Protein AF-A0A0W0WW60-F1 (afdb_monomer)

Mean predicted aligned error: 10.1 Å

Nearest PDB structures (foldseek):
  5sxj-assembly1_B  TM=4.983E-01  e=5.374E+00  Homo sapiens
  8xih-assembly1_A  TM=3.282E-01  e=9.548E-01  Mucilaginibacter paludis DSM 18603
  3eo3-assembly3_B  TM=3.203E-01  e=2.138E+00  Homo sapiens
  3na7-assembly1_A  TM=2.959E-01  e=4.789E+00  Helicobacter pylori NCTC 11638

Organism: NCBI:txid45070

Solvent-accessible surface area (backbone atoms only — not comparable to full-atom values): 18854 Å² total; per-residue (Å²): 133,98,67,61,62,32,37,35,40,34,30,28,42,62,23,40,44,24,43,51,79,35,80,91,49,52,92,79,58,50,52,92,83,32,50,29,42,80,42,71,82,68,51,45,72,53,98,51,35,36,41,35,36,53,35,88,44,87,51,62,68,66,57,46,57,51,45,28,65,44,62,74,46,53,82,85,43,40,69,56,96,67,66,52,76,48,82,59,97,45,32,28,39,42,33,41,45,40,68,96,41,92,66,58,41,36,37,30,21,41,24,77,76,64,32,70,64,23,40,54,57,38,57,76,49,23,43,43,70,56,56,53,54,48,49,70,75,53,80,43,36,40,35,38,38,37,24,37,49,66,62,32,41,60,43,37,62,76,45,80,68,44,32,35,30,32,27,42,34,88,45,61,43,60,42,73,77,46,75,46,77,62,55,62,62,50,48,50,41,31,40,49,54,36,34,47,56,44,48,54,53,49,46,54,49,55,54,52,51,55,56,51,49,52,49,51,51,51,52,51,58,55,54,65,75,70,69,83,88,78,94,73,82,86,71,82,74,69,76,59,67,64,63,62,48,54,56,49,52,54,51,50,50,48,53,49,48,68,58,34,51,63,38,50,51,53,50,41,51,42,65,76,48,86,61,68,74,84,76,75,62,63,73,54,50,66,43,78,86,45,22,66,56,50,52,53,46,24,66,75,58,74,41,53,67,70,57,50,52,53,50,50,30,53,54,47,54,54,53,53,56,58,62,64,60,64,78,71,75,84,82,82,85,91,86,134

pLDDT: mean 85.34, std 17.33, range [36.72, 98.75]

Radius of gyration: 27.09 Å; Cα contacts (8 Å, |Δi|>4): 455; chains: 1; bounding box: 91×52×81 Å

Structure (mmCIF, N/CA/C/O backbone):
data_AF-A0A0W0WW60-F1
#
_entry.id   AF-A0A0W0WW60-F1
#
loop_
_atom_site.group_PDB
_atom_site.id
_atom_site.type_symbol
_atom_site.label_atom_id
_atom_site.label_alt_id
_atom_site.label_comp_id
_atom_site.label_asym_id
_atom_site.label_entity_id
_atom_site.label_seq_id
_atom_site.pdbx_PDB_ins_code
_atom_site.Cartn_x
_atom_site.Cartn_y
_atom_site.Cartn_z
_atom_site.occupancy
_atom_site.B_iso_or_equiv
_atom_site.auth_seq_id
_atom_site.auth_comp_id
_atom_site.auth_asym_id
_atom_site.auth_atom_id
_atom_site.pdbx_PDB_model_num
ATOM 1 N N . MET A 1 1 ? -19.024 6.216 -4.646 1.00 37.47 1 MET A N 1
ATOM 2 C CA . MET A 1 1 ? -18.038 5.108 -4.663 1.00 37.47 1 MET A CA 1
ATOM 3 C C . MET A 1 1 ? -18.134 4.368 -3.335 1.00 37.47 1 MET A C 1
ATOM 5 O O . MET A 1 1 ? -18.123 5.032 -2.310 1.00 37.47 1 MET A O 1
ATOM 9 N N . ARG A 1 2 ? -18.276 3.035 -3.349 1.00 44.81 2 ARG A N 1
ATOM 10 C CA . ARG A 1 2 ? -18.393 2.164 -2.157 1.00 44.81 2 ARG A CA 1
ATOM 11 C C . ARG A 1 2 ? -17.018 1.697 -1.642 1.00 44.81 2 ARG A C 1
ATOM 13 O O . ARG A 1 2 ? -16.751 0.500 -1.652 1.00 44.81 2 ARG A O 1
ATOM 20 N N . GLN A 1 3 ? -16.095 2.591 -1.301 1.00 53.34 3 GLN A N 1
ATOM 21 C CA . GLN A 1 3 ? -14.717 2.168 -0.993 1.00 53.34 3 GLN A CA 1
ATOM 22 C C . GLN A 1 3 ? -14.276 2.603 0.398 1.00 53.34 3 GLN A C 1
ATOM 24 O O . GLN A 1 3 ? -13.455 3.494 0.557 1.00 53.34 3 GLN A O 1
ATOM 29 N N . SER A 1 4 ? -14.828 1.936 1.408 1.00 59.06 4 SER A N 1
ATOM 30 C CA . SER A 1 4 ? -14.296 1.944 2.772 1.00 59.06 4 SER A CA 1
ATOM 31 C C . SER A 1 4 ? -13.125 0.967 2.961 1.00 59.06 4 SER A C 1
ATOM 33 O O . SER A 1 4 ? -12.482 0.980 4.005 1.00 59.06 4 SER A O 1
ATOM 35 N N . TYR A 1 5 ? -12.843 0.120 1.963 1.00 75.75 5 TYR A N 1
ATOM 36 C CA . TYR A 1 5 ? -11.789 -0.888 2.021 1.00 75.75 5 TYR A CA 1
ATOM 37 C C . TYR A 1 5 ? -11.026 -0.963 0.695 1.00 75.75 5 TYR A C 1
ATOM 39 O O . TYR A 1 5 ? -11.559 -1.445 -0.311 1.00 75.75 5 TYR A O 1
ATOM 47 N N . THR A 1 6 ? -9.774 -0.512 0.733 1.00 86.88 6 THR A N 1
ATOM 48 C CA . THR A 1 6 ? -8.819 -0.506 -0.381 1.00 86.88 6 THR A CA 1
ATOM 49 C C . THR A 1 6 ? -7.559 -1.279 0.019 1.00 86.88 6 THR A C 1
ATOM 51 O O . THR A 1 6 ? -7.172 -1.289 1.190 1.00 86.88 6 THR A O 1
ATOM 54 N N . ILE A 1 7 ? -6.932 -1.951 -0.942 1.00 92.94 7 ILE A N 1
ATOM 55 C CA . ILE A 1 7 ? -5.661 -2.663 -0.781 1.00 92.94 7 ILE A CA 1
ATOM 56 C C . ILE A 1 7 ? -4.661 -2.069 -1.773 1.00 92.94 7 ILE A C 1
ATOM 58 O O . ILE A 1 7 ? -4.991 -1.883 -2.945 1.00 92.94 7 ILE A O 1
ATOM 62 N N . VAL A 1 8 ? -3.435 -1.813 -1.325 1.00 95.81 8 VAL A N 1
ATOM 63 C CA . VAL A 1 8 ? -2.329 -1.408 -2.197 1.00 95.81 8 VAL A CA 1
ATOM 64 C C . VAL A 1 8 ? -1.221 -2.448 -2.124 1.00 95.81 8 VAL A C 1
ATOM 66 O O . VAL A 1 8 ? -0.671 -2.690 -1.052 1.00 95.81 8 VAL A O 1
ATOM 69 N N . ASP A 1 9 ? -0.876 -3.046 -3.259 1.00 98.12 9 ASP A N 1
ATOM 70 C CA . ASP A 1 9 ? 0.298 -3.904 -3.394 1.00 98.12 9 ASP A CA 1
ATOM 71 C C . ASP A 1 9 ? 1.454 -3.081 -3.978 1.00 98.12 9 ASP A C 1
ATOM 73 O O . ASP A 1 9 ? 1.360 -2.537 -5.076 1.00 98.12 9 ASP A O 1
ATOM 77 N N . ILE A 1 10 ? 2.550 -2.975 -3.238 1.00 98.62 10 ILE A N 1
ATOM 78 C CA . ILE A 1 10 ? 3.766 -2.265 -3.616 1.00 98.62 10 ILE A CA 1
ATOM 79 C C . ILE A 1 10 ? 4.835 -3.306 -3.922 1.00 98.62 10 ILE A C 1
ATOM 81 O O . ILE A 1 10 ? 5.248 -4.060 -3.042 1.00 98.62 10 ILE A O 1
ATOM 85 N N . TYR A 1 11 ? 5.313 -3.325 -5.156 1.00 98.62 11 TYR A N 1
ATOM 86 C CA . TYR A 1 11 ? 6.338 -4.265 -5.591 1.00 98.62 11 TYR A CA 1
ATOM 87 C C . TYR A 1 11 ? 7.683 -3.555 -5.752 1.00 98.62 11 TYR A C 1
ATOM 89 O O . TYR A 1 11 ? 7.747 -2.453 -6.300 1.00 98.62 11 TYR A O 1
ATOM 97 N N . ASP A 1 12 ? 8.777 -4.184 -5.333 1.00 98.31 12 ASP A N 1
ATOM 98 C CA . ASP A 1 12 ? 10.043 -3.959 -6.023 1.00 98.31 12 ASP A CA 1
ATOM 99 C C . ASP A 1 12 ? 9.979 -4.536 -7.440 1.00 98.31 12 ASP A C 1
ATOM 101 O O . ASP A 1 12 ? 9.097 -5.322 -7.783 1.00 98.31 12 ASP A O 1
ATOM 105 N N . PHE A 1 13 ? 10.914 -4.131 -8.285 1.00 98.06 13 PHE A N 1
ATOM 106 C CA . PHE A 1 13 ? 10.951 -4.518 -9.679 1.00 98.06 13 PHE A CA 1
ATOM 107 C C . PHE A 1 13 ? 11.997 -5.599 -9.966 1.00 98.06 13 PHE A C 1
ATOM 109 O O . PHE A 1 13 ? 11.631 -6.742 -10.246 1.00 98.06 13 PHE A O 1
ATOM 116 N N . ASP A 1 14 ? 13.284 -5.254 -9.897 1.00 96.19 14 ASP A N 1
ATOM 117 C CA . ASP A 1 14 ? 14.374 -6.186 -10.188 1.00 96.19 14 ASP A CA 1
ATOM 118 C C . ASP A 1 14 ? 14.327 -7.374 -9.221 1.00 96.19 14 ASP A C 1
ATOM 120 O O . ASP A 1 14 ? 14.135 -7.174 -8.030 1.00 96.19 14 ASP A O 1
ATOM 124 N N . LEU A 1 15 ? 14.476 -8.604 -9.727 1.00 97.19 15 LEU A N 1
ATOM 125 C CA . LEU A 1 15 ? 14.419 -9.861 -8.957 1.00 97.19 15 LEU A CA 1
ATOM 126 C C . LEU A 1 15 ? 13.118 -10.124 -8.169 1.00 97.19 15 LEU A C 1
ATOM 128 O O . LEU A 1 15 ? 12.929 -11.224 -7.649 1.00 97.19 15 LEU A O 1
ATOM 132 N N . THR A 1 16 ? 12.185 -9.179 -8.121 1.00 97.81 16 THR A N 1
ATOM 133 C CA . THR A 1 16 ? 10.858 -9.347 -7.520 1.00 97.81 16 THR A CA 1
ATOM 134 C C . THR A 1 16 ? 9.811 -9.623 -8.596 1.00 97.81 16 THR A C 1
ATOM 136 O 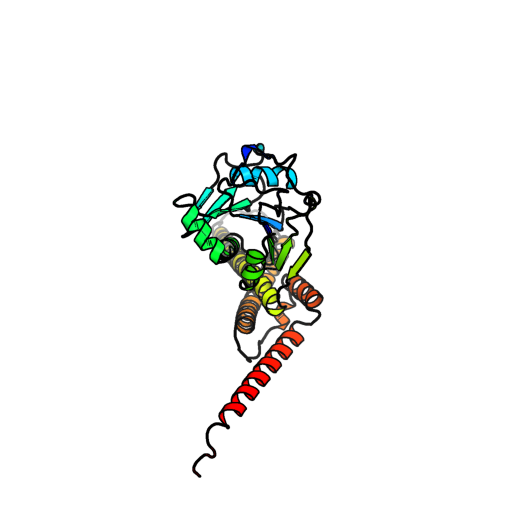O . THR A 1 16 ? 9.128 -10.641 -8.537 1.00 97.81 16 THR A O 1
ATOM 139 N N . ILE A 1 17 ? 9.728 -8.762 -9.612 1.00 98.31 17 ILE A N 1
ATOM 140 C CA . ILE A 1 17 ? 8.874 -8.932 -10.797 1.00 98.31 17 ILE A CA 1
ATOM 141 C C . ILE A 1 17 ? 9.687 -9.483 -11.963 1.00 98.31 17 ILE A C 1
ATOM 143 O O . ILE A 1 17 ? 9.263 -10.427 -12.632 1.00 98.31 17 ILE A O 1
ATOM 147 N N . ALA A 1 18 ? 10.865 -8.905 -12.191 1.00 97.50 18 ALA A N 1
ATOM 148 C CA . ALA A 1 18 ? 11.798 -9.380 -13.196 1.00 97.50 18 ALA A CA 1
ATOM 149 C C . ALA A 1 18 ? 12.588 -10.598 -12.684 1.00 97.50 18 ALA A C 1
ATOM 151 O O . ALA A 1 18 ? 12.880 -10.709 -11.494 1.00 97.50 18 ALA A O 1
ATOM 152 N N . GLU A 1 19 ? 12.981 -11.509 -13.573 1.00 96.38 19 GLU A N 1
ATOM 153 C CA . GLU A 1 19 ? 13.842 -12.652 -13.233 1.00 96.38 19 GLU A CA 1
ATOM 154 C C . GLU A 1 19 ? 15.303 -12.237 -13.010 1.00 96.38 19 GLU A C 1
ATOM 156 O O . GLU A 1 19 ? 16.031 -12.885 -12.259 1.00 96.38 19 GLU A O 1
ATOM 161 N N . LYS A 1 20 ? 15.748 -11.163 -13.670 1.00 94.25 20 LYS A N 1
ATOM 162 C CA . LYS A 1 20 ? 17.128 -10.660 -13.634 1.00 94.25 20 LYS A CA 1
ATOM 163 C C . LYS A 1 20 ? 17.152 -9.159 -13.385 1.00 94.25 20 LYS A C 1
ATOM 165 O O . LYS A 1 20 ? 16.212 -8.458 -13.738 1.00 94.25 20 LYS A O 1
ATOM 170 N N . HIS A 1 21 ? 18.275 -8.672 -12.855 1.00 90.75 21 HIS A N 1
ATOM 171 C CA . HIS A 1 21 ? 18.545 -7.239 -12.743 1.00 90.75 21 HIS A CA 1
ATOM 172 C C . HIS A 1 21 ? 18.649 -6.574 -14.120 1.00 90.75 21 HIS A C 1
ATOM 174 O O . HIS A 1 21 ? 19.553 -6.893 -14.901 1.00 90.75 21 HIS A O 1
ATOM 180 N N . THR A 1 22 ? 17.793 -5.592 -14.381 1.00 89.62 22 THR A N 1
ATOM 181 C CA . THR A 1 22 ? 17.738 -4.868 -15.655 1.00 89.62 22 THR A CA 1
ATOM 182 C C . THR A 1 22 ? 18.366 -3.481 -15.575 1.00 89.62 22 THR A C 1
ATOM 184 O O . THR A 1 22 ? 18.785 -2.959 -16.605 1.00 89.62 22 THR A O 1
ATOM 187 N N . ALA A 1 23 ? 18.528 -2.898 -14.380 1.00 83.31 23 ALA A N 1
ATOM 188 C CA . ALA A 1 23 ? 18.918 -1.491 -14.207 1.00 83.31 23 ALA A CA 1
ATOM 189 C C . ALA A 1 23 ? 20.199 -1.054 -14.951 1.00 83.31 23 ALA A C 1
ATOM 191 O O . ALA A 1 23 ? 20.329 0.107 -15.330 1.00 83.31 23 ALA A O 1
ATOM 192 N N . LYS A 1 24 ? 21.159 -1.964 -15.173 1.00 82.62 24 LYS A N 1
ATOM 193 C CA . LYS A 1 24 ? 22.412 -1.672 -15.900 1.00 82.62 24 LYS A CA 1
ATOM 194 C C . LYS A 1 24 ? 22.357 -1.991 -17.394 1.00 82.62 24 LYS A C 1
ATOM 196 O O . LYS A 1 24 ? 23.247 -1.579 -18.137 1.00 82.62 24 LYS A O 1
ATOM 201 N N . SER A 1 25 ? 21.394 -2.789 -17.839 1.00 86.75 25 SER A N 1
ATOM 202 C CA . SER A 1 25 ? 21.314 -3.281 -19.220 1.00 86.75 25 SER A CA 1
ATOM 203 C C . SER A 1 25 ? 19.857 -3.534 -19.625 1.00 86.75 25 SER A C 1
ATOM 205 O O . SER A 1 25 ? 19.513 -4.663 -19.972 1.00 86.75 25 SER A O 1
ATOM 207 N N . PRO A 1 26 ? 18.990 -2.505 -19.591 1.00 86.19 26 PRO A N 1
ATOM 208 C CA . PRO A 1 26 ? 17.559 -2.682 -19.838 1.00 86.19 26 PRO A CA 1
ATOM 209 C C . PRO A 1 26 ? 17.270 -3.181 -21.259 1.00 86.19 26 PRO A C 1
ATOM 211 O O . PRO A 1 26 ? 16.345 -3.951 -21.464 1.00 86.19 26 PRO A O 1
ATOM 214 N N . SER A 1 27 ? 18.105 -2.836 -22.244 1.00 89.62 27 SER A N 1
ATOM 215 C CA . SER A 1 27 ? 17.957 -3.307 -23.629 1.00 89.62 27 SER A CA 1
ATOM 216 C C . SER A 1 27 ? 18.215 -4.805 -23.829 1.00 89.62 27 SER A C 1
ATOM 218 O O . SER A 1 27 ? 17.943 -5.319 -24.912 1.00 89.62 27 SER A O 1
ATOM 220 N N . ALA A 1 28 ? 18.770 -5.500 -22.831 1.00 90.62 28 ALA A N 1
ATOM 221 C CA . ALA A 1 28 ? 19.060 -6.930 -22.907 1.00 90.62 28 ALA A CA 1
ATOM 222 C C . ALA A 1 28 ? 17.881 -7.815 -22.474 1.00 90.62 28 ALA A C 1
ATOM 224 O O . ALA A 1 28 ? 17.968 -9.031 -22.632 1.00 90.62 28 ALA A O 1
ATOM 225 N N . TYR A 1 29 ? 16.824 -7.222 -21.913 1.00 93.00 29 TYR A N 1
ATOM 226 C CA . TYR A 1 29 ? 15.702 -7.946 -21.325 1.00 93.00 29 TYR A CA 1
ATOM 227 C C . TYR A 1 29 ? 14.381 -7.289 -21.703 1.00 93.00 29 TYR A C 1
ATOM 229 O O . TYR A 1 29 ? 14.282 -6.058 -21.721 1.00 93.00 29 TYR A O 1
ATOM 237 N N . ALA A 1 30 ? 13.368 -8.112 -21.951 1.00 94.00 30 ALA A N 1
ATOM 238 C CA . ALA A 1 30 ? 12.020 -7.663 -22.251 1.00 94.00 30 ALA A CA 1
ATOM 239 C C . ALA A 1 30 ? 11.004 -8.330 -21.301 1.00 94.00 30 ALA A C 1
ATOM 241 O O . ALA A 1 30 ? 11.330 -9.302 -20.608 1.00 94.00 30 ALA A O 1
ATOM 242 N N . PRO A 1 31 ? 9.770 -7.812 -21.202 1.00 94.75 31 PRO A N 1
ATOM 243 C CA . PRO A 1 31 ? 8.726 -8.438 -20.395 1.00 94.75 31 PRO A CA 1
ATOM 244 C C . PRO A 1 31 ? 8.466 -9.904 -20.763 1.00 94.75 31 PRO A C 1
ATOM 246 O O . PRO A 1 31 ? 8.187 -10.720 -19.885 1.00 94.75 31 PRO A O 1
ATOM 249 N N . GLU A 1 32 ? 8.576 -10.259 -22.042 1.00 93.88 32 GLU A N 1
ATOM 250 C CA . GLU A 1 32 ? 8.224 -11.583 -22.561 1.00 93.88 32 GLU A CA 1
ATOM 251 C C . GLU A 1 32 ? 9.186 -12.691 -22.115 1.00 93.88 32 GLU A C 1
ATOM 253 O O . GLU A 1 32 ? 8.785 -13.854 -22.073 1.00 93.88 32 GLU A O 1
ATOM 258 N N . ASP A 1 33 ? 10.439 -12.349 -21.799 1.00 93.25 33 ASP A N 1
ATOM 259 C CA . ASP A 1 33 ? 11.511 -13.313 -21.523 1.00 93.25 33 ASP A CA 1
ATOM 260 C C . ASP A 1 33 ? 12.175 -13.162 -20.146 1.00 93.25 33 ASP A C 1
ATOM 262 O O . ASP A 1 33 ? 13.033 -13.970 -19.788 1.00 93.25 33 ASP A O 1
ATOM 266 N N . ASN A 1 34 ? 11.785 -12.147 -19.372 1.00 96.62 34 ASN A N 1
ATOM 267 C CA . ASN A 1 34 ? 12.409 -11.826 -18.089 1.00 96.62 34 ASN A CA 1
ATOM 268 C C . ASN A 1 34 ? 11.387 -11.482 -16.991 1.00 96.62 34 ASN A C 1
ATOM 270 O O . ASN A 1 34 ? 11.758 -10.865 -15.998 1.00 96.62 34 ASN A O 1
ATOM 274 N N . THR A 1 35 ? 10.109 -11.838 -17.139 1.00 97.56 35 THR A N 1
ATOM 275 C CA . THR A 1 35 ? 9.094 -11.684 -16.077 1.00 97.56 35 THR A CA 1
ATOM 276 C C . THR A 1 35 ? 8.916 -12.992 -15.319 1.00 97.56 35 THR A C 1
ATOM 278 O O . THR A 1 35 ? 8.693 -14.029 -15.943 1.00 97.56 35 THR A O 1
ATOM 281 N N . LYS A 1 36 ? 8.925 -12.951 -13.980 1.00 97.94 36 LYS A N 1
ATOM 282 C CA . LYS A 1 36 ? 8.712 -14.152 -13.164 1.00 97.94 36 LYS A CA 1
ATOM 283 C C . LYS A 1 36 ? 7.359 -14.800 -13.443 1.00 97.94 36 LYS A C 1
ATOM 285 O O . LYS A 1 36 ? 6.317 -14.144 -13.534 1.00 97.94 36 LYS A O 1
ATOM 290 N N . SER A 1 37 ? 7.354 -16.126 -13.501 1.00 97.12 37 SER A N 1
ATOM 291 C CA . SER A 1 37 ? 6.110 -16.893 -13.611 1.00 97.12 37 SER A CA 1
ATOM 292 C C . SER A 1 37 ? 5.277 -16.820 -12.318 1.00 97.12 37 SER A C 1
ATOM 294 O O . SER A 1 37 ? 5.791 -16.531 -11.241 1.00 97.12 37 SER A O 1
ATOM 296 N N . GLY A 1 38 ? 3.963 -17.056 -12.406 1.00 94.06 38 GLY A N 1
ATOM 297 C CA . GLY A 1 38 ? 3.058 -17.039 -11.242 1.00 94.06 38 GLY A CA 1
ATOM 298 C C . GLY A 1 38 ? 2.520 -15.660 -10.829 1.00 94.06 38 GLY A C 1
ATOM 299 O O . GLY A 1 38 ? 1.628 -15.601 -9.987 1.00 94.06 38 GLY A O 1
ATOM 300 N N . LEU A 1 39 ? 2.979 -14.571 -11.459 1.00 95.50 39 LEU A N 1
ATOM 301 C CA . LEU A 1 39 ? 2.495 -13.201 -11.210 1.00 95.50 39 LEU A CA 1
ATOM 302 C C . LEU A 1 39 ? 1.115 -12.897 -11.811 1.00 95.50 39 LEU A C 1
ATOM 304 O O . LEU A 1 39 ? 0.421 -11.982 -11.362 1.00 95.50 39 LEU A O 1
ATOM 308 N N . LYS A 1 40 ? 0.700 -13.647 -12.839 1.00 90.50 40 LYS A N 1
ATOM 309 C CA . LYS A 1 40 ? -0.578 -13.422 -13.523 1.00 90.50 40 LYS A CA 1
ATOM 310 C C . LYS A 1 40 ? -1.745 -13.611 -12.550 1.00 90.50 40 LYS A C 1
ATOM 312 O O . LYS A 1 40 ? -1.895 -14.680 -11.964 1.00 90.50 40 LYS A O 1
ATOM 317 N N . GLY A 1 41 ? -2.577 -12.581 -12.411 1.00 87.44 41 GLY A N 1
ATOM 318 C CA . GLY A 1 41 ? -3.692 -12.552 -11.460 1.00 87.44 41 GLY A CA 1
ATOM 319 C C . GLY A 1 41 ? -3.304 -12.190 -10.021 1.00 87.44 41 GLY A C 1
ATOM 320 O O . GLY A 1 41 ? -4.199 -12.012 -9.202 1.00 87.44 41 GLY A O 1
ATOM 321 N N . GLN A 1 42 ? -2.009 -12.056 -9.705 1.00 91.50 42 GLN A N 1
ATOM 322 C CA . GLN A 1 42 ? -1.551 -11.483 -8.430 1.00 91.50 42 GLN A CA 1
ATOM 323 C C . GLN A 1 42 ? -1.414 -9.962 -8.519 1.00 91.50 42 GLN A C 1
ATOM 325 O O . GLN A 1 42 ? -1.807 -9.246 -7.602 1.00 91.50 42 GLN A O 1
ATOM 330 N N . VAL A 1 43 ? -0.889 -9.475 -9.646 1.00 95.44 43 VAL A N 1
ATOM 331 C CA . VAL A 1 43 ? -0.803 -8.046 -9.947 1.00 95.44 43 VAL A CA 1
ATOM 332 C C . VAL A 1 43 ? -2.167 -7.564 -10.433 1.00 95.44 43 VAL A C 1
ATOM 334 O O . VAL A 1 43 ? -2.658 -8.011 -11.469 1.00 95.44 43 VAL A O 1
ATOM 337 N N . VAL A 1 44 ? -2.783 -6.663 -9.669 1.00 94.69 44 VAL A N 1
ATOM 338 C CA . VAL A 1 44 ? -4.126 -6.123 -9.925 1.00 94.69 44 VAL A CA 1
ATOM 339 C C . VAL A 1 44 ? -4.092 -4.606 -9.769 1.00 94.69 44 VAL A C 1
ATOM 341 O O . VAL A 1 44 ? -3.465 -4.082 -8.846 1.00 94.69 44 VAL A O 1
ATOM 344 N N . HIS A 1 45 ? -4.747 -3.887 -10.676 1.00 94.88 45 HIS A N 1
ATOM 345 C CA . HIS A 1 45 ? -4.875 -2.433 -10.609 1.00 94.88 45 HIS A CA 1
ATOM 346 C C . HIS A 1 45 ? -6.281 -2.009 -11.049 1.00 94.88 45 HIS A C 1
ATOM 348 O O . HIS A 1 45 ? -6.470 -1.357 -12.072 1.00 94.88 45 HIS A O 1
ATOM 354 N N . GLU A 1 46 ? -7.284 -2.450 -10.295 1.00 91.69 46 GLU A N 1
ATOM 355 C CA . GLU A 1 46 ? -8.693 -2.178 -10.575 1.00 91.69 46 GLU A CA 1
ATOM 356 C C . GLU A 1 46 ? -9.564 -2.340 -9.324 1.00 91.69 46 GLU A C 1
ATOM 358 O O . GLU A 1 46 ? -9.172 -2.940 -8.320 1.00 91.69 46 GLU A O 1
ATOM 363 N N . GLY A 1 47 ? -10.789 -1.811 -9.389 1.00 87.50 47 GLY A N 1
ATOM 364 C CA . GLY A 1 47 ? -11.749 -1.931 -8.299 1.00 87.50 47 GLY A CA 1
ATOM 365 C C . GLY A 1 47 ? -11.205 -1.300 -7.021 1.00 87.50 47 GLY A C 1
ATOM 366 O O . GLY A 1 47 ? -11.027 -0.087 -6.968 1.00 87.50 47 GLY A O 1
ATOM 367 N N . ASN A 1 48 ? -10.987 -2.115 -5.991 1.00 88.19 48 ASN A N 1
ATOM 368 C CA . ASN A 1 48 ? -10.474 -1.702 -4.685 1.00 88.19 48 ASN A CA 1
ATOM 369 C C . ASN A 1 48 ? -9.069 -2.250 -4.372 1.00 88.19 48 ASN A C 1
ATOM 371 O O . ASN A 1 48 ? -8.659 -2.237 -3.210 1.00 88.19 48 ASN A O 1
ATOM 375 N N . ARG A 1 49 ? -8.345 -2.755 -5.377 1.00 93.38 49 ARG A N 1
ATOM 376 C CA . ARG A 1 49 ? -6.987 -3.277 -5.218 1.00 93.38 49 ARG A CA 1
ATOM 377 C C . ARG A 1 49 ? -6.067 -2.679 -6.274 1.00 93.38 49 ARG A C 1
ATOM 379 O O . ARG A 1 49 ? -6.279 -2.864 -7.471 1.00 93.38 49 ARG A O 1
ATOM 386 N N . PHE A 1 50 ? -5.045 -1.965 -5.819 1.00 95.31 50 PHE A N 1
ATOM 387 C CA . PHE A 1 50 ? -4.167 -1.181 -6.678 1.00 95.31 50 PHE A CA 1
ATOM 388 C C . PHE A 1 50 ? -2.719 -1.627 -6.540 1.00 95.31 50 PHE A C 1
ATOM 390 O O . PHE A 1 50 ? -2.211 -1.788 -5.437 1.00 95.31 50 PHE A O 1
ATOM 397 N N . SER A 1 51 ? -2.037 -1.783 -7.670 1.00 97.44 51 SER A N 1
ATOM 398 C CA . SER A 1 51 ? -0.593 -2.016 -7.694 1.00 97.44 51 SER A CA 1
ATOM 399 C C . SER A 1 51 ? 0.181 -0.703 -7.822 1.00 97.44 51 SER A C 1
ATOM 401 O O . SER A 1 51 ? -0.227 0.186 -8.574 1.00 97.44 51 SER A O 1
ATOM 403 N N . ALA A 1 52 ? 1.313 -0.620 -7.131 1.00 98.50 52 ALA A N 1
ATOM 404 C CA . ALA A 1 52 ? 2.331 0.418 -7.243 1.00 98.50 52 ALA A CA 1
ATOM 405 C C . ALA A 1 52 ? 3.731 -0.221 -7.209 1.00 98.50 52 ALA A C 1
ATOM 407 O O . ALA A 1 52 ? 3.887 -1.393 -6.858 1.00 98.50 52 ALA A O 1
ATOM 408 N N . VAL A 1 53 ? 4.762 0.541 -7.572 1.00 98.75 53 VAL A N 1
ATOM 409 C CA . VAL A 1 53 ? 6.147 0.051 -7.637 1.00 98.75 53 VAL A CA 1
ATOM 410 C C . VAL A 1 53 ? 7.078 0.967 -6.854 1.00 98.75 53 VAL A C 1
ATOM 412 O O . VAL A 1 53 ? 6.996 2.184 -6.991 1.00 98.75 53 VAL A O 1
ATOM 415 N N . ALA A 1 54 ? 7.997 0.391 -6.080 1.00 98.50 54 ALA A N 1
ATOM 416 C CA . ALA A 1 54 ? 9.086 1.099 -5.410 1.00 98.50 54 ALA A CA 1
ATOM 417 C C . ALA A 1 54 ? 10.429 0.458 -5.783 1.00 98.50 54 ALA A C 1
ATOM 419 O O . ALA A 1 54 ? 10.810 -0.588 -5.255 1.00 98.50 54 ALA A O 1
ATOM 420 N N . THR A 1 55 ? 11.163 1.091 -6.699 1.00 97.88 55 THR A N 1
ATOM 421 C CA . THR A 1 55 ? 12.334 0.481 -7.342 1.00 97.88 55 THR A CA 1
ATOM 422 C C . THR A 1 55 ? 13.533 1.423 -7.422 1.00 97.88 55 THR A C 1
ATOM 424 O O . THR A 1 55 ? 13.388 2.640 -7.418 1.00 97.88 55 THR A O 1
ATOM 427 N N . PHE A 1 56 ? 14.734 0.850 -7.539 1.00 96.56 56 PHE A N 1
ATOM 428 C CA . PHE A 1 56 ? 15.965 1.547 -7.927 1.00 96.56 56 PHE A CA 1
ATOM 429 C C . PHE A 1 56 ? 16.215 1.502 -9.446 1.00 96.56 56 PHE A C 1
ATOM 431 O O . PHE A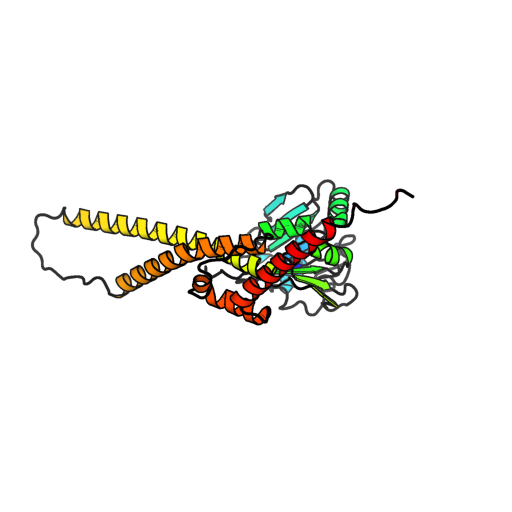 1 56 ? 17.359 1.566 -9.893 1.00 96.56 56 PHE A O 1
ATOM 438 N N . HIS A 1 57 ? 15.178 1.346 -10.264 1.00 95.69 57 HIS A N 1
ATOM 439 C CA . HIS A 1 57 ? 15.299 1.545 -11.704 1.00 95.69 57 HIS A CA 1
ATOM 440 C C . HIS A 1 57 ? 15.266 3.048 -12.041 1.00 95.69 57 HIS A C 1
ATOM 442 O O . HIS A 1 57 ? 14.607 3.829 -11.356 1.00 95.69 57 HIS A O 1
ATOM 448 N N . GLN A 1 58 ? 15.977 3.464 -13.093 1.00 94.94 58 GLN A N 1
ATOM 449 C CA . GLN A 1 58 ? 15.989 4.861 -13.569 1.00 94.94 58 GLN A CA 1
ATOM 450 C C . GLN A 1 58 ? 14.900 5.155 -14.605 1.00 94.94 58 GLN A C 1
ATOM 452 O O . GLN A 1 58 ? 14.543 6.309 -14.821 1.00 94.94 58 GLN A O 1
ATOM 457 N N . ASP A 1 59 ? 14.396 4.118 -15.269 1.00 95.81 59 ASP A N 1
ATOM 458 C CA . ASP A 1 59 ? 13.410 4.245 -16.338 1.00 95.81 59 ASP A CA 1
ATOM 459 C C . ASP A 1 59 ? 12.051 3.693 -15.877 1.00 95.81 59 ASP A C 1
ATOM 461 O O . ASP A 1 59 ? 11.874 2.471 -15.843 1.00 95.81 59 ASP A O 1
ATOM 465 N N . PRO A 1 60 ? 11.098 4.559 -15.489 1.00 96.19 60 PRO A N 1
ATOM 466 C CA . PRO A 1 60 ? 9.769 4.135 -15.061 1.00 96.19 60 PRO A CA 1
ATOM 467 C C . PRO A 1 60 ? 8.896 3.617 -16.214 1.00 96.19 60 PRO A C 1
ATOM 469 O O . PRO A 1 60 ? 8.007 2.806 -15.960 1.00 96.19 60 PRO A O 1
ATOM 472 N N . LYS A 1 61 ? 9.135 4.032 -17.471 1.00 95.88 61 LYS A N 1
ATOM 473 C CA . LYS A 1 61 ? 8.402 3.502 -18.638 1.00 95.88 61 LYS A CA 1
ATOM 474 C C . LYS A 1 61 ? 8.841 2.061 -18.921 1.00 95.88 61 LYS A C 1
ATOM 476 O O . LYS A 1 61 ? 7.997 1.202 -19.161 1.00 95.88 61 LYS A O 1
ATOM 481 N N . TYR A 1 62 ? 10.139 1.774 -18.789 1.00 96.94 62 TYR A N 1
ATOM 482 C CA . TYR A 1 62 ? 10.655 0.404 -18.851 1.00 96.94 62 TYR A CA 1
ATOM 483 C C . TYR A 1 62 ? 10.022 -0.490 -17.780 1.00 96.94 62 TYR A C 1
ATOM 485 O O . TYR A 1 62 ? 9.527 -1.568 -18.095 1.00 96.94 62 TYR A O 1
ATOM 493 N N . VAL A 1 63 ? 9.959 -0.021 -16.531 1.00 98.00 63 VAL A N 1
ATOM 494 C CA . VAL A 1 63 ? 9.296 -0.753 -15.438 1.00 98.00 63 VAL A CA 1
ATOM 495 C C . VAL A 1 63 ? 7.825 -1.011 -15.771 1.00 98.00 63 VAL A C 1
ATOM 497 O O . VAL A 1 63 ? 7.373 -2.149 -15.680 1.00 98.00 63 VAL A O 1
ATOM 500 N N . LEU A 1 64 ? 7.086 0.012 -16.217 1.00 97.88 64 LEU A N 1
ATOM 501 C CA . LEU A 1 64 ? 5.680 -0.124 -16.604 1.00 97.88 64 LEU A CA 1
ATOM 502 C C . LEU A 1 64 ? 5.467 -1.206 -17.675 1.00 97.88 64 LEU A C 1
ATOM 504 O O . LEU A 1 64 ? 4.480 -1.939 -17.598 1.00 97.88 64 LEU A O 1
ATOM 508 N N . SER A 1 65 ? 6.390 -1.351 -18.632 1.00 97.31 65 SER A N 1
ATOM 509 C CA . SER A 1 65 ? 6.273 -2.346 -19.709 1.00 97.31 65 SER A CA 1
ATOM 510 C C . SER A 1 65 ? 6.147 -3.789 -19.202 1.00 97.31 65 SER A C 1
ATOM 512 O O . SER A 1 65 ? 5.470 -4.592 -19.838 1.00 97.31 65 SER A O 1
ATOM 514 N N . TYR A 1 66 ? 6.706 -4.106 -18.027 1.00 98.19 66 TYR A N 1
ATOM 515 C CA . TYR A 1 66 ? 6.558 -5.416 -17.380 1.00 98.19 66 TYR A CA 1
ATOM 516 C C . TYR A 1 66 ? 5.185 -5.605 -16.725 1.00 98.19 66 TYR A C 1
ATOM 518 O O . TYR A 1 66 ? 4.674 -6.720 -16.657 1.00 98.19 66 TYR A O 1
ATOM 526 N N . PHE A 1 67 ? 4.565 -4.524 -16.251 1.00 98.19 67 PHE A N 1
ATOM 527 C CA . PHE A 1 67 ? 3.278 -4.576 -15.559 1.00 98.19 67 PHE A CA 1
ATOM 528 C C . PHE A 1 67 ? 2.086 -4.567 -16.515 1.00 98.19 67 PHE A C 1
ATOM 530 O O . PHE A 1 67 ? 1.086 -5.213 -16.218 1.00 98.19 67 PHE A O 1
ATOM 537 N N . LEU A 1 68 ? 2.183 -3.899 -17.669 1.00 97.44 68 LEU A N 1
ATOM 538 C CA . LEU A 1 68 ? 1.116 -3.874 -18.679 1.00 97.44 68 LEU A CA 1
ATOM 539 C C . LEU A 1 68 ? 0.578 -5.279 -19.027 1.00 97.44 68 LEU A C 1
ATOM 541 O O . LEU A 1 68 ? -0.615 -5.512 -18.816 1.00 97.44 68 LEU A O 1
ATOM 545 N N . PRO A 1 69 ? 1.404 -6.258 -19.455 1.00 96.81 69 PRO A N 1
ATOM 546 C CA . PRO A 1 69 ? 0.905 -7.596 -19.769 1.00 96.81 69 PRO A CA 1
ATOM 547 C C . PRO A 1 69 ? 0.375 -8.347 -18.538 1.00 96.81 69 PRO A C 1
ATOM 549 O O . PRO A 1 69 ? -0.560 -9.139 -18.670 1.00 96.81 69 PRO A O 1
ATOM 552 N N . LEU A 1 70 ? 0.918 -8.095 -17.338 1.00 97.19 70 LEU A N 1
ATOM 553 C CA . LEU A 1 70 ? 0.423 -8.689 -16.087 1.00 97.19 70 LEU A CA 1
ATOM 554 C C . LEU A 1 70 ? -0.977 -8.181 -15.721 1.00 97.19 70 LEU A C 1
ATOM 556 O O . LEU A 1 70 ? -1.793 -8.953 -15.220 1.00 97.19 70 LEU A O 1
ATOM 560 N N . LEU A 1 71 ? -1.253 -6.914 -16.030 1.00 96.31 71 LEU A N 1
ATOM 561 C CA . LEU A 1 71 ? -2.549 -6.258 -15.868 1.00 96.31 71 LEU A CA 1
ATOM 562 C C . LEU A 1 71 ? -3.521 -6.554 -17.024 1.00 96.31 71 LEU A C 1
ATOM 564 O O . LEU A 1 71 ? -4.677 -6.148 -16.965 1.00 96.31 71 LEU A O 1
ATOM 568 N N . GLY A 1 72 ? -3.075 -7.245 -18.080 1.00 95.31 72 GLY A N 1
ATOM 569 C CA . GLY A 1 72 ? -3.874 -7.459 -19.290 1.00 95.31 72 GLY A CA 1
ATOM 570 C C . GLY A 1 72 ? -4.116 -6.178 -20.098 1.00 95.31 72 GLY A C 1
ATOM 571 O O . GLY A 1 72 ? -5.107 -6.097 -20.820 1.00 95.31 72 GLY A O 1
ATOM 572 N N . LEU A 1 73 ? -3.226 -5.193 -19.964 1.00 95.75 73 LEU A N 1
ATOM 573 C CA . LEU A 1 73 ? -3.290 -3.881 -20.603 1.00 95.75 73 LEU A CA 1
ATOM 574 C C . LEU A 1 73 ? -2.158 -3.698 -21.620 1.00 95.75 73 LEU A C 1
ATOM 576 O O . LEU A 1 73 ? -1.189 -4.457 -21.674 1.00 95.75 73 LEU A O 1
ATOM 580 N N . THR A 1 74 ? -2.273 -2.641 -22.415 1.00 95.44 74 THR A N 1
ATOM 581 C CA . THR A 1 74 ? -1.275 -2.179 -23.383 1.00 95.44 74 THR A CA 1
ATOM 582 C C . THR A 1 74 ? -1.036 -0.676 -23.228 1.00 95.44 74 THR A C 1
ATOM 584 O O . THR A 1 74 ? -1.772 0.019 -22.529 1.00 95.44 74 THR A O 1
ATOM 587 N N . GLU A 1 75 ? -0.041 -0.123 -23.925 1.00 93.62 75 GLU A N 1
ATOM 588 C CA . GLU A 1 75 ? 0.186 1.333 -23.936 1.00 93.62 75 GLU A CA 1
ATOM 589 C C . GLU A 1 75 ? -1.026 2.128 -24.458 1.00 93.62 75 GLU A C 1
ATOM 591 O O . GLU A 1 75 ? -1.212 3.286 -24.091 1.00 93.62 75 GLU A O 1
ATOM 596 N N . GLN A 1 76 ? -1.891 1.514 -25.276 1.00 94.06 76 GLN A N 1
ATOM 597 C CA . GLN A 1 76 ? -3.108 2.160 -25.784 1.00 94.06 76 GLN A CA 1
ATOM 598 C C . GLN A 1 76 ? -4.150 2.410 -24.688 1.00 94.06 76 GLN A C 1
ATOM 600 O O . GLN A 1 76 ? -5.064 3.220 -24.883 1.00 94.06 76 GLN A O 1
ATOM 605 N N . ASP A 1 77 ? -4.024 1.734 -23.549 1.00 95.62 77 ASP A N 1
ATOM 606 C CA . ASP A 1 77 ? -4.919 1.870 -22.403 1.00 95.62 77 ASP A CA 1
ATOM 607 C C . ASP A 1 77 ? -4.525 3.034 -21.486 1.00 95.62 77 ASP A C 1
ATOM 609 O O . ASP A 1 77 ? -5.289 3.398 -20.589 1.00 95.62 77 ASP A O 1
ATOM 613 N N . LEU A 1 78 ? -3.382 3.682 -21.738 1.00 94.44 78 LEU A N 1
ATOM 614 C CA . LEU A 1 78 ? -2.993 4.918 -21.066 1.00 94.44 78 LEU A CA 1
ATOM 615 C C . LEU A 1 78 ? -3.903 6.084 -21.494 1.00 94.44 78 LEU A C 1
ATOM 617 O O . LEU A 1 78 ? -4.251 6.244 -22.668 1.00 94.44 78 LEU A O 1
ATOM 621 N N . GLN A 1 79 ? -4.306 6.912 -20.528 1.00 91.56 79 GLN A N 1
ATOM 622 C CA . GLN A 1 79 ? -5.105 8.118 -20.768 1.00 91.56 79 GLN A CA 1
ATOM 623 C C . GLN A 1 79 ? -4.279 9.224 -21.429 1.00 91.56 79 GLN A C 1
ATOM 625 O O . GLN A 1 79 ? -4.799 9.971 -22.258 1.00 91.56 79 GLN A O 1
ATOM 630 N N . THR A 1 80 ? -3.000 9.329 -21.068 1.00 84.19 80 THR A N 1
ATOM 631 C CA . THR A 1 80 ? -2.072 10.346 -21.568 1.00 84.19 80 THR A CA 1
ATOM 632 C C . THR A 1 80 ? -0.800 9.697 -22.100 1.00 84.19 80 THR A C 1
ATOM 634 O O . THR A 1 80 ? -0.353 8.670 -21.597 1.00 84.19 80 THR A O 1
ATOM 637 N N . ALA A 1 81 ? -0.206 10.310 -23.128 1.00 79.56 81 ALA A N 1
ATOM 638 C CA . ALA A 1 81 ? 1.063 9.851 -23.695 1.00 79.56 81 ALA A CA 1
ATOM 639 C C . ALA A 1 81 ? 2.257 10.139 -22.769 1.00 79.56 81 ALA A C 1
ATOM 641 O O . ALA A 1 81 ? 3.215 9.368 -22.730 1.00 79.56 81 ALA A O 1
ATOM 642 N N . GLU A 1 82 ? 2.190 11.240 -22.012 1.00 88.88 82 GLU A N 1
ATOM 643 C CA . GLU A 1 82 ? 3.190 11.574 -21.002 1.00 88.88 82 GLU A CA 1
ATOM 644 C C . GLU A 1 82 ? 2.631 11.374 -19.589 1.00 88.88 82 GLU A C 1
ATOM 646 O O . GLU A 1 82 ? 1.479 11.749 -19.329 1.00 88.88 82 GLU A O 1
ATOM 651 N N . PRO A 1 83 ? 3.424 10.777 -18.682 1.00 92.56 83 PRO A N 1
ATOM 652 C CA . PRO A 1 83 ? 3.037 10.604 -17.293 1.00 92.56 83 PRO A CA 1
ATOM 653 C C . PRO A 1 83 ? 3.142 11.917 -16.512 1.00 92.56 83 PRO A C 1
ATOM 655 O O . PRO A 1 83 ? 3.915 12.815 -16.852 1.00 92.56 83 PRO A O 1
ATOM 658 N N . GLU A 1 84 ? 2.399 12.001 -15.414 1.00 96.31 84 GLU A N 1
ATOM 659 C CA . GLU A 1 84 ? 2.576 13.062 -14.423 1.00 96.31 84 GLU A CA 1
ATOM 660 C C . GLU A 1 84 ? 3.780 12.728 -13.533 1.00 96.31 84 GLU A C 1
ATOM 662 O O . GLU A 1 84 ? 3.932 11.589 -13.084 1.00 96.31 84 GLU A O 1
ATOM 667 N N . ILE A 1 85 ? 4.637 13.720 -13.278 1.00 97.19 85 ILE A N 1
ATOM 668 C CA . ILE A 1 85 ? 5.818 13.573 -12.423 1.00 97.19 85 ILE A CA 1
ATOM 669 C C . ILE A 1 85 ? 5.632 14.410 -11.162 1.00 97.19 85 ILE A C 1
ATOM 671 O O . ILE A 1 85 ? 5.417 15.619 -11.237 1.00 97.19 85 ILE A O 1
ATOM 675 N N . GLU A 1 86 ? 5.791 13.771 -10.010 1.00 97.75 86 GLU A N 1
ATOM 676 C CA . GLU A 1 86 ? 5.797 14.418 -8.700 1.00 97.75 86 GLU A CA 1
ATOM 677 C C . GLU A 1 86 ? 7.164 14.218 -8.041 1.00 97.75 86 GLU A C 1
ATOM 679 O O . GLU A 1 86 ? 7.698 13.108 -8.013 1.00 97.75 86 GLU A O 1
ATOM 684 N N . LEU A 1 87 ? 7.765 15.305 -7.555 1.00 97.62 87 LEU A N 1
ATOM 685 C CA . LEU A 1 87 ? 9.129 15.313 -7.028 1.00 97.62 87 LEU A CA 1
ATOM 686 C C . LEU A 1 87 ? 9.126 15.450 -5.506 1.00 97.62 87 LEU A C 1
ATOM 688 O O . LEU A 1 87 ? 8.473 16.336 -4.963 1.00 97.62 87 LEU A O 1
ATOM 692 N N . PHE A 1 88 ? 9.949 14.638 -4.848 1.00 97.38 88 PHE A N 1
ATOM 693 C CA . PHE A 1 88 ? 10.237 14.717 -3.415 1.00 97.38 88 PHE A CA 1
ATOM 694 C C . PHE A 1 88 ? 11.707 15.104 -3.202 1.00 97.38 88 PHE A C 1
ATOM 696 O O . PHE A 1 88 ? 12.404 15.478 -4.145 1.00 97.38 88 PHE A O 1
ATOM 703 N N . ASP A 1 89 ? 12.226 15.018 -1.978 1.00 96.19 89 ASP A N 1
ATOM 704 C CA . ASP A 1 89 ? 13.627 15.381 -1.711 1.00 96.19 89 ASP A CA 1
ATOM 705 C C . ASP A 1 89 ? 14.626 14.414 -2.365 1.00 96.19 89 ASP A C 1
ATOM 707 O O . ASP A 1 89 ? 15.626 14.838 -2.944 1.00 96.19 89 ASP A O 1
ATOM 711 N N . HIS A 1 90 ? 14.341 13.109 -2.311 1.00 97.62 90 HIS A N 1
ATOM 712 C CA . HIS A 1 90 ? 15.261 12.053 -2.765 1.00 97.62 90 HIS A CA 1
ATOM 713 C C . HIS A 1 90 ? 14.669 11.094 -3.798 1.00 97.62 90 HIS A C 1
ATOM 715 O O . HIS A 1 90 ? 15.404 10.346 -4.440 1.00 97.62 90 HIS A O 1
ATOM 721 N N . HIS A 1 91 ? 13.355 11.100 -3.981 1.00 98.25 91 HIS A N 1
ATOM 722 C CA . HIS A 1 91 ? 12.664 10.220 -4.916 1.00 98.25 91 HIS A CA 1
ATOM 723 C C . HIS A 1 91 ? 11.653 11.011 -5.748 1.00 98.25 91 HIS A C 1
ATOM 725 O O . HIS A 1 91 ? 11.420 12.195 -5.503 1.00 98.25 91 HIS A O 1
ATOM 731 N N . GLN A 1 92 ? 11.097 10.368 -6.762 1.00 98.25 92 GLN A N 1
ATOM 732 C CA . GLN A 1 92 ? 10.034 10.915 -7.590 1.00 98.25 92 GLN A CA 1
ATOM 733 C C . GLN A 1 92 ? 8.986 9.843 -7.854 1.00 98.25 92 GLN A C 1
ATOM 735 O O . GLN A 1 92 ? 9.300 8.650 -7.890 1.00 98.25 92 GLN A O 1
ATOM 740 N N . PHE A 1 93 ? 7.757 10.281 -8.080 1.00 98.50 93 PHE A N 1
ATOM 741 C CA . PHE A 1 93 ? 6.697 9.454 -8.627 1.00 98.50 93 PHE A CA 1
ATOM 742 C C . PHE A 1 93 ? 6.523 9.756 -10.099 1.00 98.50 93 PHE A C 1
ATOM 744 O O . PHE A 1 93 ? 6.489 10.912 -10.512 1.00 98.50 93 PHE A O 1
ATOM 751 N N . THR A 1 94 ? 6.383 8.691 -10.875 1.00 98.38 94 THR A N 1
ATOM 752 C CA . THR A 1 94 ? 5.873 8.750 -12.239 1.00 98.38 94 THR A CA 1
ATOM 753 C C . THR A 1 94 ? 4.509 8.079 -12.230 1.00 98.38 94 THR A C 1
ATOM 755 O O . THR A 1 94 ? 4.413 6.882 -11.947 1.00 98.38 94 THR A O 1
ATOM 758 N N . LYS A 1 95 ? 3.455 8.859 -12.466 1.00 98.06 95 LYS A N 1
ATOM 759 C CA . LYS A 1 95 ? 2.065 8.406 -12.392 1.00 98.06 95 LYS A CA 1
ATOM 760 C C . LYS A 1 95 ? 1.535 8.130 -13.791 1.00 98.06 95 LYS A C 1
ATOM 762 O O . LYS A 1 95 ? 1.528 9.014 -14.652 1.00 98.06 95 LYS A O 1
ATOM 767 N N . PHE A 1 96 ? 1.062 6.909 -13.993 1.00 97.56 96 PHE A N 1
ATOM 768 C CA . PHE A 1 96 ? 0.423 6.466 -15.223 1.00 97.56 96 PHE A CA 1
ATOM 769 C C . PHE A 1 96 ? -1.071 6.278 -14.975 1.00 97.56 96 PHE A C 1
ATOM 771 O O . PHE A 1 96 ? -1.471 5.540 -14.077 1.00 97.56 96 PHE A O 1
ATOM 778 N N . TYR A 1 97 ? -1.901 6.944 -15.770 1.00 95.88 97 TYR A N 1
ATOM 779 C CA . TYR A 1 97 ? -3.354 6.862 -15.645 1.00 95.88 97 TYR A CA 1
ATOM 780 C C . TYR A 1 97 ? -3.907 5.931 -16.719 1.00 95.88 97 TYR A C 1
ATOM 782 O O . TYR A 1 97 ? -3.713 6.181 -17.908 1.00 95.88 97 TYR A O 1
ATOM 790 N N . PHE A 1 98 ? -4.614 4.877 -16.314 1.00 94.94 98 PHE A N 1
ATOM 791 C CA . PHE A 1 98 ? -5.292 3.963 -17.236 1.00 94.94 98 PHE A CA 1
ATOM 792 C C . PHE A 1 98 ? -6.741 4.388 -17.481 1.00 94.94 98 PHE A C 1
ATOM 794 O O . PHE A 1 98 ? -7.408 4.946 -16.606 1.00 94.94 98 PHE A O 1
ATOM 801 N N . LYS A 1 99 ? -7.262 4.142 -18.683 1.00 92.62 99 LYS A N 1
ATOM 802 C CA . LYS A 1 99 ? -8.664 4.422 -19.023 1.00 92.62 99 LYS A CA 1
ATOM 803 C C . LYS A 1 99 ? -9.597 3.646 -18.092 1.00 92.62 99 LYS A C 1
ATOM 805 O O . LYS A 1 99 ? -9.446 2.446 -17.911 1.00 92.62 99 LYS A O 1
ATOM 810 N N . GLY A 1 100 ? -10.574 4.335 -17.505 1.00 86.12 100 GLY A N 1
ATOM 811 C CA . GLY A 1 100 ? -11.555 3.712 -16.610 1.00 86.12 100 GLY A CA 1
ATOM 812 C C . GLY A 1 100 ? -11.049 3.390 -15.196 1.00 86.12 100 GLY A C 1
ATOM 813 O O . GLY A 1 100 ? -11.863 2.988 -14.369 1.00 86.12 100 GLY A O 1
ATOM 814 N N . CYS A 1 101 ? -9.767 3.623 -14.883 1.00 88.69 101 CYS A N 1
ATOM 815 C CA . CYS A 1 101 ? -9.245 3.547 -13.519 1.00 88.69 101 CYS A CA 1
ATOM 816 C C . CYS A 1 101 ? -9.030 4.965 -12.961 1.00 88.69 101 CYS A C 1
ATOM 818 O O . CYS A 1 101 ? -8.268 5.734 -13.551 1.00 88.69 101 CYS A O 1
ATOM 820 N N . PRO A 1 102 ? -9.691 5.350 -11.853 1.00 84.88 102 PRO A N 1
ATOM 821 C CA . PRO A 1 102 ? -9.502 6.671 -11.258 1.00 84.88 102 PRO A CA 1
ATOM 822 C C . PRO A 1 102 ? -8.168 6.804 -10.512 1.00 84.88 102 PRO A C 1
ATOM 824 O O . PRO A 1 102 ? -7.684 7.920 -10.352 1.00 84.88 102 PRO A O 1
ATOM 827 N N . GLN A 1 103 ? -7.589 5.692 -10.049 1.00 90.69 103 GLN A N 1
ATOM 828 C CA . GLN A 1 103 ? -6.306 5.699 -9.351 1.00 90.69 103 GLN A CA 1
ATOM 829 C C . GLN A 1 103 ? -5.146 5.522 -10.339 1.00 90.69 103 GLN A C 1
ATOM 831 O O . GLN A 1 103 ? -5.270 4.719 -11.269 1.00 90.69 103 GLN A O 1
ATOM 836 N N . PRO A 1 104 ? -4.029 6.252 -10.166 1.00 94.88 104 PRO A N 1
ATOM 837 C CA . PRO A 1 104 ? -2.851 6.076 -10.999 1.00 94.88 104 PRO A CA 1
ATOM 838 C C . PRO A 1 104 ? -2.059 4.830 -10.601 1.00 94.88 104 PRO A C 1
ATOM 840 O O . PRO A 1 104 ? -1.889 4.528 -9.419 1.00 94.88 104 PRO A O 1
ATOM 843 N N . PHE A 1 105 ? -1.451 4.181 -11.590 1.00 97.44 105 PHE A N 1
ATOM 844 C CA . PHE A 1 105 ? -0.344 3.262 -11.363 1.00 97.44 105 PHE A CA 1
ATOM 845 C C . PHE A 1 105 ? 0.928 4.079 -11.137 1.00 97.44 105 PHE A C 1
ATOM 847 O O . PHE A 1 105 ? 1.386 4.801 -12.028 1.00 97.44 105 PHE A O 1
ATOM 854 N N . ILE A 1 106 ? 1.481 4.004 -9.927 1.00 98.50 106 ILE A N 1
ATOM 855 C CA . ILE A 1 106 ? 2.627 4.819 -9.518 1.00 98.50 106 ILE A CA 1
ATOM 856 C C . ILE A 1 106 ? 3.903 3.984 -9.567 1.00 98.50 106 ILE A C 1
ATOM 858 O O . ILE A 1 106 ? 4.003 2.956 -8.897 1.00 98.50 106 ILE A O 1
ATOM 862 N N . VAL A 1 107 ? 4.906 4.473 -10.300 1.00 98.62 107 VAL A N 1
ATOM 863 C CA . VAL A 1 107 ? 6.285 3.979 -10.221 1.00 98.62 107 VAL A CA 1
ATOM 864 C C . VAL A 1 107 ? 7.127 4.993 -9.452 1.00 98.62 107 VAL A C 1
ATOM 866 O O . VAL A 1 107 ? 7.390 6.096 -9.938 1.00 98.62 107 VAL A O 1
ATOM 869 N N . ALA A 1 108 ? 7.538 4.618 -8.243 1.00 98.56 108 ALA A N 1
ATOM 870 C CA . ALA A 1 108 ? 8.441 5.384 -7.400 1.00 98.56 108 ALA A CA 1
ATOM 871 C C . ALA A 1 108 ? 9.899 4.995 -7.672 1.00 98.56 108 ALA A C 1
ATOM 873 O O . ALA A 1 108 ? 10.285 3.833 -7.517 1.00 98.56 108 ALA A O 1
ATOM 874 N N . THR A 1 109 ? 10.714 5.981 -8.048 1.00 98.19 109 THR A N 1
ATOM 875 C CA . THR A 1 109 ? 12.145 5.821 -8.359 1.00 98.19 109 THR A CA 1
ATOM 876 C C . THR A 1 109 ? 12.976 6.855 -7.602 1.00 98.19 109 THR A C 1
ATOM 878 O O . THR A 1 109 ? 12.437 7.886 -7.186 1.00 98.19 109 THR A O 1
ATOM 881 N N . PRO A 1 110 ? 14.292 6.653 -7.396 1.00 98.00 110 PRO A N 1
ATOM 882 C CA . PRO A 1 110 ? 15.152 7.747 -6.982 1.00 98.00 110 PRO A CA 1
ATOM 883 C C . PRO A 1 110 ? 15.027 8.896 -7.977 1.00 98.00 110 PRO A C 1
ATOM 885 O O . PRO A 1 110 ? 14.789 8.685 -9.171 1.00 98.00 110 PRO A O 1
ATOM 888 N N . ARG A 1 111 ? 15.210 10.114 -7.477 1.00 97.06 111 ARG A N 1
ATOM 889 C CA . ARG A 1 111 ? 15.298 11.290 -8.334 1.00 97.06 111 ARG A CA 1
ATOM 890 C C . ARG A 1 111 ? 16.384 11.107 -9.378 1.00 97.06 111 ARG A C 1
ATOM 892 O O . ARG A 1 111 ? 17.494 10.691 -9.046 1.00 97.06 111 ARG A O 1
ATOM 899 N N . LEU A 1 112 ? 16.061 11.427 -10.625 1.00 92.38 112 LEU A N 1
ATOM 900 C CA . LEU A 1 112 ? 16.998 11.253 -11.734 1.00 92.38 112 LEU A CA 1
ATOM 901 C C . LEU A 1 112 ? 18.114 12.303 -11.713 1.00 92.38 112 LEU A C 1
ATOM 903 O O . LEU A 1 112 ? 19.242 12.018 -12.122 1.00 92.38 112 LEU A O 1
ATOM 907 N N . ASP A 1 113 ? 17.847 13.495 -11.175 1.00 93.19 113 ASP A N 1
ATOM 908 C CA . ASP A 1 113 ? 18.904 14.450 -10.878 1.00 93.19 113 ASP A CA 1
ATOM 909 C C . ASP A 1 113 ? 19.762 13.930 -9.723 1.00 93.19 113 ASP A C 1
ATOM 911 O O . ASP A 1 113 ? 19.274 13.611 -8.644 1.00 93.19 113 ASP A O 1
ATOM 915 N N . ASN A 1 114 ? 21.070 13.816 -9.960 1.00 92.62 114 ASN A N 1
ATOM 916 C CA . ASN A 1 114 ? 22.013 13.234 -9.004 1.00 92.62 114 ASN A CA 1
ATOM 917 C C . ASN A 1 114 ? 21.595 11.833 -8.510 1.00 92.62 114 ASN A C 1
ATOM 919 O O . ASN A 1 114 ? 21.672 11.520 -7.317 1.00 92.62 114 ASN A O 1
ATOM 923 N N . TYR A 1 115 ? 21.151 11.002 -9.457 1.00 95.44 115 TYR A N 1
ATOM 924 C CA . TYR A 1 115 ? 20.608 9.671 -9.216 1.00 95.44 115 TYR A CA 1
ATOM 925 C C . TYR A 1 115 ? 21.404 8.834 -8.214 1.00 95.44 115 TYR A C 1
ATOM 927 O O . TYR A 1 115 ? 20.833 8.314 -7.262 1.00 95.44 115 TYR A O 1
ATOM 935 N N . GLU A 1 116 ? 22.724 8.734 -8.383 1.00 95.75 116 GLU A N 1
ATOM 936 C CA . GLU A 1 116 ? 23.577 7.907 -7.522 1.00 95.75 116 GLU A CA 1
ATOM 937 C C . GLU A 1 116 ? 23.494 8.331 -6.049 1.00 95.75 116 GLU A C 1
ATOM 939 O O . GLU A 1 116 ? 23.300 7.493 -5.170 1.00 95.75 116 GLU A O 1
ATOM 944 N N . LYS A 1 117 ? 23.544 9.642 -5.771 1.00 97.00 117 LYS A N 1
ATOM 945 C CA . LYS A 1 117 ? 23.435 10.173 -4.405 1.00 97.00 117 LYS A CA 1
ATOM 946 C C . LYS A 1 117 ? 22.063 9.877 -3.802 1.00 97.00 117 LYS A C 1
ATOM 948 O O . LYS A 1 117 ? 21.970 9.499 -2.634 1.00 97.00 117 LYS A O 1
ATOM 953 N N . ASN A 1 118 ? 21.009 10.067 -4.589 1.00 97.69 118 ASN A N 1
ATOM 954 C CA . ASN A 1 118 ? 19.637 9.837 -4.154 1.00 97.69 118 ASN A CA 1
ATOM 955 C C . ASN A 1 118 ? 19.370 8.348 -3.908 1.00 97.69 118 ASN A C 1
ATOM 957 O O . ASN A 1 118 ? 18.887 7.984 -2.836 1.00 97.69 118 ASN A O 1
ATOM 961 N N . ARG A 1 119 ? 19.784 7.477 -4.835 1.00 96.75 119 ARG A N 1
ATOM 962 C CA . ARG A 1 119 ? 19.741 6.018 -4.683 1.00 96.75 119 ARG A CA 1
ATOM 963 C C . ARG A 1 119 ? 20.457 5.584 -3.411 1.00 96.75 119 ARG A C 1
ATOM 965 O O . ARG A 1 119 ? 19.877 4.841 -2.628 1.00 96.75 119 ARG A O 1
ATOM 972 N N . ASP A 1 120 ? 21.677 6.060 -3.173 1.00 96.50 120 ASP A N 1
ATOM 973 C CA . ASP A 1 120 ? 22.455 5.681 -1.990 1.00 96.50 120 ASP A CA 1
ATOM 974 C C . ASP A 1 120 ? 21.779 6.127 -0.687 1.00 96.50 120 ASP A C 1
ATOM 976 O O . ASP A 1 120 ? 21.792 5.391 0.304 1.00 96.50 120 ASP A O 1
ATOM 980 N N . PHE A 1 121 ? 21.157 7.310 -0.676 1.00 96.69 121 PHE A N 1
ATOM 981 C CA . PHE A 1 121 ? 20.385 7.784 0.472 1.00 96.69 121 PHE A CA 1
ATOM 982 C C . PHE A 1 121 ? 19.152 6.909 0.730 1.00 96.69 121 PHE A C 1
ATOM 984 O O . PHE A 1 121 ? 18.911 6.487 1.862 1.00 96.69 121 PHE A O 1
ATOM 991 N N . ILE A 1 122 ? 18.397 6.578 -0.317 1.00 96.75 122 ILE A N 1
ATOM 992 C CA . ILE A 1 122 ? 17.209 5.722 -0.218 1.00 96.75 122 ILE A CA 1
ATOM 993 C C . ILE A 1 122 ? 17.594 4.293 0.191 1.00 96.75 122 ILE A C 1
ATOM 995 O O . ILE A 1 122 ? 16.949 3.714 1.065 1.00 96.75 122 ILE A O 1
ATOM 999 N N . TRP A 1 123 ? 18.667 3.739 -0.379 1.00 96.25 123 TRP A N 1
ATOM 1000 C CA . TRP A 1 123 ? 19.197 2.413 -0.045 1.00 96.25 123 TRP A CA 1
ATOM 1001 C C 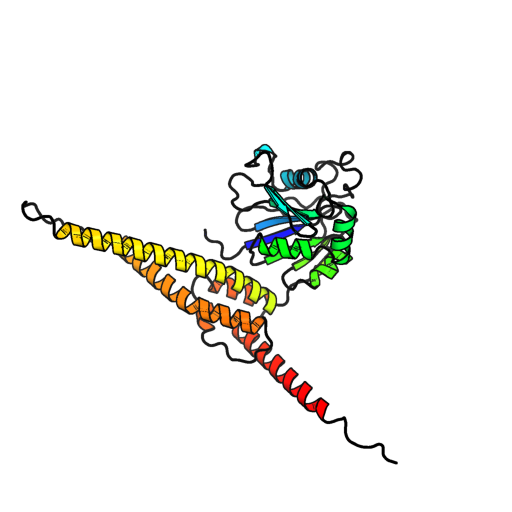. TRP A 1 123 ? 19.556 2.300 1.434 1.00 96.25 123 TRP A C 1
ATOM 1003 O O . TRP A 1 123 ? 19.240 1.302 2.090 1.00 96.25 123 TRP A O 1
ATOM 1013 N N . ARG A 1 124 ? 20.162 3.351 2.002 1.00 95.44 124 ARG A N 1
ATOM 1014 C CA . ARG A 1 124 ? 20.485 3.386 3.434 1.00 95.44 124 ARG A CA 1
ATOM 1015 C C . ARG A 1 124 ? 19.247 3.206 4.314 1.00 95.44 124 ARG A C 1
ATOM 1017 O O . ARG A 1 124 ? 19.365 2.540 5.338 1.00 95.44 124 ARG A O 1
ATOM 1024 N N . ASN A 1 125 ? 18.095 3.696 3.858 1.00 93.62 125 ASN A N 1
ATOM 1025 C CA . ASN A 1 125 ? 16.802 3.653 4.542 1.00 93.62 125 ASN A CA 1
ATOM 1026 C C . ASN A 1 125 ? 15.858 2.540 4.033 1.00 93.62 125 ASN A C 1
ATOM 1028 O O . ASN A 1 125 ? 14.678 2.554 4.365 1.00 93.62 125 ASN A O 1
ATOM 1032 N N . GLY A 1 126 ? 16.333 1.613 3.188 1.00 94.06 126 GLY A N 1
ATOM 1033 C CA . GLY A 1 126 ? 15.538 0.475 2.704 1.00 94.06 126 GLY A CA 1
ATOM 1034 C C . GLY A 1 126 ? 14.251 0.850 1.959 1.00 94.06 126 GLY A C 1
ATOM 1035 O O . GLY A 1 126 ? 13.243 0.185 2.135 1.00 94.06 126 GLY A O 1
ATOM 1036 N N . LYS A 1 127 ? 14.271 1.930 1.162 1.00 97.62 127 LYS A N 1
ATOM 1037 C CA . LYS A 1 127 ? 13.108 2.489 0.431 1.00 97.62 127 LYS A CA 1
ATOM 1038 C C . LYS A 1 127 ? 11.991 3.096 1.292 1.00 97.62 127 LYS A C 1
ATOM 1040 O O . LYS A 1 127 ? 11.033 3.614 0.723 1.00 97.62 127 LYS A O 1
ATOM 1045 N N . ASN A 1 128 ? 12.138 3.180 2.618 1.00 97.62 128 ASN A N 1
ATOM 1046 C CA . ASN A 1 128 ? 11.085 3.695 3.507 1.00 97.62 128 ASN A CA 1
ATOM 1047 C C . ASN A 1 128 ? 10.561 5.097 3.145 1.00 97.62 128 ASN A C 1
ATOM 1049 O O . ASN A 1 128 ? 9.386 5.383 3.364 1.00 97.62 128 ASN A O 1
ATOM 1053 N N . LEU A 1 129 ? 11.396 5.954 2.546 1.00 96.94 129 LEU A N 1
ATOM 1054 C CA . LEU A 1 129 ? 10.972 7.264 2.037 1.00 96.94 129 LEU A CA 1
ATOM 1055 C C . LEU A 1 129 ? 9.928 7.140 0.918 1.00 96.94 129 LEU A C 1
ATOM 1057 O O . LEU A 1 129 ? 8.909 7.813 0.967 1.00 96.94 129 LEU A O 1
ATOM 1061 N N . MET A 1 130 ? 10.155 6.247 -0.052 1.00 98.00 130 MET A N 1
ATOM 1062 C CA . MET A 1 130 ? 9.209 5.992 -1.145 1.00 98.00 130 MET A CA 1
ATOM 1063 C C . MET A 1 130 ? 7.924 5.363 -0.619 1.00 98.00 130 MET A C 1
ATOM 1065 O O . MET A 1 130 ? 6.835 5.767 -1.005 1.00 98.00 130 MET A O 1
ATOM 1069 N N . LEU A 1 131 ? 8.052 4.382 0.280 1.00 98.06 131 LEU A N 1
ATOM 1070 C CA . LEU A 1 131 ? 6.912 3.667 0.855 1.00 98.06 131 LEU A CA 1
ATOM 1071 C C . LEU A 1 131 ? 6.008 4.605 1.668 1.00 98.06 131 LEU A C 1
ATOM 1073 O O . LEU A 1 131 ? 4.786 4.504 1.591 1.00 98.06 131 LEU A O 1
ATOM 1077 N N . THR A 1 132 ? 6.600 5.548 2.406 1.00 96.50 132 THR A N 1
ATOM 1078 C CA . THR A 1 132 ? 5.854 6.559 3.170 1.00 96.50 132 THR A CA 1
ATOM 1079 C C . THR A 1 132 ? 5.108 7.509 2.239 1.00 96.50 132 THR A C 1
ATOM 1081 O O . THR A 1 132 ? 3.907 7.697 2.405 1.00 96.50 132 THR A O 1
ATOM 1084 N N . SER A 1 133 ? 5.768 8.035 1.207 1.00 97.06 133 SER A N 1
ATOM 1085 C CA . SER A 1 133 ? 5.102 8.906 0.235 1.00 97.06 133 SER A CA 1
ATOM 1086 C C . SER A 1 133 ? 4.030 8.165 -0.582 1.00 97.06 133 SER A C 1
ATOM 1088 O O . SER A 1 133 ? 3.011 8.753 -0.928 1.00 97.06 133 SER A O 1
ATOM 1090 N N . LEU A 1 134 ? 4.197 6.861 -0.854 1.00 96.69 134 LEU A N 1
ATOM 1091 C CA . LEU A 1 134 ? 3.177 6.048 -1.536 1.00 96.69 134 LEU A CA 1
ATOM 1092 C C . LEU A 1 134 ? 1.920 5.888 -0.673 1.00 96.69 134 LEU A C 1
ATOM 1094 O O . LEU A 1 134 ? 0.809 5.968 -1.193 1.00 96.69 134 LEU A O 1
ATOM 1098 N N . LYS A 1 135 ? 2.093 5.711 0.642 1.00 92.56 135 LYS A N 1
ATOM 1099 C CA . LYS A 1 135 ? 0.990 5.668 1.614 1.00 92.56 135 LYS A CA 1
ATOM 1100 C C . LYS A 1 135 ? 0.174 6.964 1.612 1.00 92.56 135 LYS A C 1
ATOM 1102 O O . LYS A 1 135 ? -1.045 6.929 1.736 1.00 92.56 135 LYS A O 1
ATOM 1107 N N . GLU A 1 136 ? 0.845 8.106 1.495 1.00 90.19 136 GLU A N 1
ATOM 1108 C CA . GLU A 1 136 ? 0.192 9.419 1.440 1.00 90.19 136 GLU A CA 1
ATOM 1109 C C . GLU A 1 136 ? -0.536 9.639 0.108 1.00 90.19 136 GLU A C 1
ATOM 1111 O O . GLU A 1 136 ? -1.645 10.171 0.095 1.00 90.19 136 GLU A O 1
ATOM 1116 N N . ALA A 1 137 ? 0.058 9.191 -1.002 1.00 90.69 137 ALA A N 1
ATOM 1117 C CA . ALA A 1 137 ? -0.511 9.349 -2.337 1.00 90.69 137 ALA A CA 1
ATOM 1118 C C . ALA A 1 137 ? -1.717 8.433 -2.605 1.00 90.69 137 ALA A C 1
ATOM 1120 O O . ALA A 1 137 ? -2.637 8.840 -3.314 1.00 90.69 137 ALA A O 1
ATOM 1121 N N . ILE A 1 138 ? -1.728 7.214 -2.051 1.00 87.56 138 ILE A N 1
ATOM 1122 C CA . ILE A 1 138 ? -2.821 6.245 -2.229 1.00 87.56 138 ILE A CA 1
ATOM 1123 C C . ILE A 1 138 ? -3.331 5.780 -0.856 1.00 87.56 138 ILE A C 1
ATOM 1125 O O . ILE A 1 138 ? -2.933 4.712 -0.384 1.00 87.56 138 ILE A O 1
ATOM 1129 N N . PRO A 1 139 ? -4.234 6.544 -0.210 1.00 82.56 139 PRO A N 1
ATOM 1130 C CA . PRO A 1 139 ? -4.836 6.141 1.052 1.00 82.56 139 PRO A CA 1
ATOM 1131 C C . PRO A 1 139 ? -5.553 4.791 0.936 1.00 82.56 139 PRO A C 1
ATOM 1133 O O . PRO A 1 139 ? -6.468 4.607 0.132 1.00 82.56 139 PRO A O 1
ATOM 1136 N N . SER A 1 140 ? -5.137 3.847 1.771 1.00 87.25 140 SER A N 1
ATOM 1137 C CA . SER A 1 140 ? -5.569 2.456 1.744 1.00 87.25 140 SER A CA 1
ATOM 1138 C C . SER A 1 140 ? -5.722 1.895 3.155 1.00 87.25 140 SER A C 1
ATOM 1140 O O . SER A 1 140 ? -5.058 2.345 4.093 1.00 87.25 140 SER A O 1
ATOM 1142 N N . SER A 1 141 ? -6.587 0.892 3.301 1.00 86.31 141 SER A N 1
ATOM 1143 C CA . SER A 1 141 ? -6.728 0.134 4.548 1.00 86.31 141 SER A CA 1
ATOM 1144 C C . SER A 1 141 ? -5.619 -0.898 4.737 1.00 86.31 141 SER A C 1
ATOM 1146 O O . SER A 1 141 ? -5.245 -1.198 5.869 1.00 86.31 141 SER A O 1
ATOM 1148 N N . GLU A 1 142 ? -5.076 -1.433 3.644 1.00 92.00 142 GLU A N 1
ATOM 1149 C CA . GLU A 1 142 ? -3.971 -2.389 3.680 1.00 92.00 142 GLU A CA 1
ATOM 1150 C C . GLU A 1 142 ? -2.901 -2.015 2.657 1.00 92.00 142 GLU A C 1
ATOM 1152 O O . GLU A 1 142 ? -3.206 -1.581 1.542 1.00 92.00 142 GLU A O 1
ATOM 1157 N N . TYR A 1 143 ? -1.643 -2.211 3.047 1.00 94.62 143 TYR A N 1
ATOM 1158 C CA . TYR A 1 143 ? -0.485 -2.032 2.185 1.00 94.62 143 TYR A CA 1
ATOM 1159 C C . TYR A 1 143 ? 0.383 -3.284 2.263 1.00 94.62 143 TYR A C 1
ATOM 1161 O O . TYR A 1 143 ? 0.821 -3.668 3.348 1.00 94.62 143 TYR A O 1
ATOM 1169 N N . HIS A 1 144 ? 0.631 -3.916 1.123 1.00 97.44 144 HIS A N 1
ATOM 1170 C CA . HIS A 1 144 ? 1.430 -5.129 1.000 1.00 97.44 144 HIS A CA 1
ATOM 1171 C C . HIS A 1 144 ? 2.700 -4.794 0.237 1.00 97.44 144 HIS A C 1
ATOM 1173 O O . HIS A 1 144 ? 2.626 -4.381 -0.910 1.00 97.44 144 HIS A O 1
ATOM 1179 N N . TYR A 1 145 ? 3.861 -4.948 0.858 1.00 98.31 145 TYR A N 1
ATOM 1180 C CA . TYR A 1 145 ? 5.147 -4.644 0.249 1.00 98.31 145 TYR A CA 1
ATOM 1181 C C . TYR A 1 145 ? 5.933 -5.917 -0.041 1.00 98.31 145 TYR A C 1
ATOM 1183 O O . TYR A 1 145 ? 6.205 -6.700 0.869 1.00 98.31 145 TYR A O 1
ATOM 1191 N N . TYR A 1 146 ? 6.297 -6.099 -1.305 1.00 98.44 146 TYR A N 1
ATOM 1192 C CA . TYR A 1 146 ? 7.029 -7.249 -1.822 1.00 98.44 146 TYR A CA 1
ATOM 1193 C C . TYR A 1 146 ? 8.411 -6.799 -2.285 1.00 98.44 146 TYR A C 1
ATOM 1195 O O . TYR A 1 146 ? 8.512 -5.939 -3.156 1.00 98.44 146 TYR A O 1
ATOM 1203 N N . ASP A 1 147 ? 9.468 -7.377 -1.723 1.00 98.38 147 ASP A N 1
ATOM 1204 C CA . ASP A 1 147 ? 10.849 -7.040 -2.085 1.00 98.38 147 ASP A CA 1
ATOM 1205 C C . ASP A 1 147 ? 11.741 -8.274 -1.912 1.00 98.38 147 ASP A C 1
ATOM 1207 O O . ASP A 1 147 ? 11.549 -9.061 -0.980 1.00 98.38 147 ASP A O 1
ATOM 1211 N N . ASP A 1 148 ? 12.693 -8.483 -2.816 1.00 97.62 148 ASP A N 1
ATOM 1212 C CA . ASP A 1 148 ? 13.629 -9.608 -2.768 1.00 97.62 148 ASP A CA 1
ATOM 1213 C C . ASP A 1 148 ? 14.850 -9.323 -1.878 1.00 97.62 148 ASP A C 1
ATOM 1215 O O . ASP A 1 148 ? 15.516 -10.241 -1.377 1.00 97.62 148 ASP A O 1
ATOM 1219 N N . THR A 1 149 ? 15.136 -8.045 -1.637 1.00 96.50 149 THR A N 1
ATOM 1220 C CA . THR A 1 149 ? 16.281 -7.598 -0.861 1.00 96.50 149 THR A CA 1
ATOM 1221 C C . THR A 1 149 ? 15.957 -7.653 0.629 1.00 96.50 149 THR A C 1
ATOM 1223 O O . THR A 1 149 ? 15.172 -6.863 1.153 1.00 96.50 149 THR A O 1
ATOM 1226 N N . GLU A 1 150 ? 16.672 -8.511 1.363 1.00 95.56 150 GLU A N 1
ATOM 1227 C CA . GLU A 1 150 ? 16.496 -8.686 2.814 1.00 95.56 150 GLU A CA 1
ATOM 1228 C C . GLU A 1 150 ? 16.610 -7.367 3.593 1.00 95.56 150 GLU A C 1
ATOM 1230 O O . GLU A 1 150 ? 15.849 -7.122 4.528 1.00 95.56 150 GLU A O 1
ATOM 1235 N N . ARG A 1 151 ? 17.526 -6.478 3.183 1.00 96.00 151 ARG A N 1
ATOM 1236 C CA . ARG A 1 151 ? 17.679 -5.147 3.783 1.00 96.00 151 ARG A CA 1
ATOM 1237 C C . ARG A 1 151 ? 16.404 -4.313 3.650 1.00 96.00 151 ARG A C 1
ATOM 1239 O O . ARG A 1 151 ? 15.970 -3.750 4.648 1.00 96.00 151 ARG A O 1
ATOM 1246 N N . CYS A 1 152 ? 15.848 -4.189 2.446 1.00 97.12 152 CYS A N 1
ATOM 1247 C CA . CYS A 1 152 ? 14.650 -3.381 2.203 1.00 97.12 152 CYS A CA 1
ATOM 1248 C C . CYS A 1 152 ? 13.445 -3.986 2.927 1.00 97.12 152 CYS A C 1
ATOM 1250 O O . CYS A 1 152 ? 12.772 -3.284 3.676 1.00 97.12 152 CYS A O 1
ATOM 1252 N N . TYR A 1 153 ? 13.265 -5.305 2.814 1.00 96.38 153 TYR A N 1
ATOM 1253 C CA . TYR A 1 153 ? 12.260 -6.066 3.556 1.00 96.38 153 TYR A CA 1
ATOM 1254 C C . TYR A 1 153 ? 12.334 -5.819 5.073 1.00 96.38 153 TYR A C 1
ATOM 1256 O O . TYR A 1 153 ? 11.340 -5.444 5.691 1.00 96.38 153 TYR A O 1
ATOM 1264 N N . THR A 1 154 ? 13.523 -5.943 5.671 1.00 94.75 154 THR A N 1
ATOM 1265 C CA . THR A 1 154 ? 13.719 -5.767 7.120 1.00 94.75 154 THR A CA 1
ATOM 1266 C C . THR A 1 154 ? 13.565 -4.310 7.561 1.00 94.75 154 THR A C 1
ATOM 1268 O O . THR A 1 154 ? 13.063 -4.043 8.648 1.00 94.75 154 THR A O 1
ATOM 1271 N N . GLN A 1 155 ? 13.990 -3.339 6.748 1.00 96.00 155 GLN A N 1
ATOM 1272 C CA . GLN A 1 155 ? 13.832 -1.914 7.070 1.00 96.00 155 GLN A CA 1
ATOM 1273 C C . GLN A 1 155 ? 12.374 -1.456 6.963 1.00 96.00 155 GLN A C 1
ATOM 1275 O O . GLN A 1 155 ? 11.938 -0.639 7.777 1.00 96.00 155 GLN A O 1
ATOM 1280 N N . ALA A 1 156 ? 11.604 -2.014 6.026 1.00 95.44 156 ALA A N 1
ATOM 1281 C CA . ALA A 1 156 ? 10.176 -1.735 5.891 1.00 95.44 156 ALA A CA 1
ATOM 1282 C C . ALA A 1 156 ? 9.377 -2.137 7.136 1.00 95.44 156 ALA A C 1
ATOM 1284 O O . ALA A 1 156 ? 8.334 -1.559 7.407 1.00 95.44 156 ALA A O 1
ATOM 1285 N N . TYR A 1 157 ? 9.899 -3.038 7.968 1.00 89.25 157 TYR A N 1
ATOM 1286 C CA . TYR A 1 157 ? 9.298 -3.373 9.258 1.00 89.25 157 TYR A CA 1
ATOM 1287 C C . TYR A 1 157 ? 9.178 -2.202 10.227 1.00 89.25 157 TYR A C 1
ATOM 1289 O O . TYR A 1 157 ? 8.335 -2.228 11.120 1.00 89.25 157 TYR A O 1
ATOM 1297 N N . LEU A 1 158 ? 10.067 -1.215 10.099 1.00 90.00 158 LEU A N 1
ATOM 1298 C CA . LEU A 1 158 ? 10.025 -0.008 10.918 1.00 90.00 158 LEU A CA 1
ATOM 1299 C C . LEU A 1 158 ? 8.817 0.861 10.547 1.00 90.00 158 LEU A C 1
ATOM 1301 O O . LEU A 1 158 ? 8.395 1.709 11.331 1.00 90.00 158 LEU A O 1
ATOM 1305 N N . LEU A 1 159 ? 8.243 0.633 9.363 1.00 90.44 159 LEU A N 1
ATOM 1306 C CA . LEU A 1 159 ? 6.985 1.216 8.945 1.00 90.44 159 LEU A CA 1
ATOM 1307 C C . LEU A 1 159 ? 5.839 0.353 9.478 1.00 90.44 159 LEU A C 1
ATOM 1309 O O . LEU A 1 159 ? 5.461 -0.668 8.906 1.00 90.44 159 LEU A O 1
ATOM 1313 N N . ASN A 1 160 ? 5.249 0.810 10.578 1.00 85.62 160 ASN A N 1
ATOM 1314 C CA . ASN A 1 160 ? 4.100 0.193 11.242 1.00 85.62 160 ASN A CA 1
ATOM 1315 C C . ASN A 1 160 ? 2.792 0.359 10.438 1.00 85.62 160 ASN A C 1
ATOM 1317 O O . ASN A 1 160 ? 1.783 0.796 10.975 1.00 85.62 160 ASN A O 1
ATOM 1321 N N . PHE A 1 161 ? 2.798 0.080 9.134 1.00 89.31 161 PHE A N 1
ATOM 1322 C CA . PHE A 1 161 ? 1.594 0.069 8.295 1.00 89.31 161 PHE A CA 1
ATOM 1323 C C . PHE A 1 161 ? 1.659 -0.916 7.115 1.00 89.31 161 PHE A C 1
ATOM 1325 O O . PHE A 1 161 ? 0.677 -1.031 6.385 1.00 89.31 161 PHE A O 1
ATOM 1332 N N . LEU A 1 162 ? 2.780 -1.627 6.932 1.00 94.00 162 LEU A N 1
ATOM 1333 C CA . LEU A 1 162 ? 2.987 -2.578 5.841 1.00 94.00 162 LEU A CA 1
ATOM 1334 C C . LEU A 1 162 ? 2.881 -4.035 6.305 1.00 94.00 162 LEU A C 1
ATOM 1336 O O . LEU A 1 162 ? 3.557 -4.454 7.245 1.00 94.00 162 LEU A O 1
ATOM 1340 N N . TYR A 1 163 ? 2.133 -4.842 5.558 1.00 95.38 163 TYR A N 1
ATOM 1341 C CA . TYR A 1 163 ? 2.422 -6.268 5.446 1.00 95.38 163 TYR A CA 1
ATOM 1342 C C . TYR A 1 163 ? 3.651 -6.420 4.565 1.00 95.38 163 TYR A C 1
ATOM 1344 O O . TYR A 1 163 ? 3.649 -5.960 3.427 1.00 95.38 163 TYR A O 1
ATOM 1352 N N . CYS A 1 164 ? 4.703 -7.046 5.073 1.00 97.00 164 CYS A N 1
ATOM 1353 C CA . CYS A 1 164 ? 5.953 -7.183 4.332 1.00 97.00 164 CYS A CA 1
ATOM 1354 C C . CYS A 1 164 ? 6.118 -8.627 3.863 1.00 97.00 164 CYS A C 1
ATOM 1356 O O . CYS A 1 164 ? 5.882 -9.561 4.632 1.00 97.00 164 CYS A O 1
ATOM 1358 N N . TYR A 1 165 ? 6.577 -8.812 2.632 1.00 97.94 165 TYR A N 1
ATOM 1359 C CA . TYR A 1 165 ? 6.777 -10.109 1.997 1.00 97.94 165 TYR A CA 1
ATOM 1360 C C . TYR A 1 165 ? 8.176 -10.160 1.387 1.00 97.94 165 TYR A C 1
ATOM 1362 O O . TYR A 1 165 ? 8.498 -9.388 0.483 1.00 97.94 165 TYR A O 1
ATOM 1370 N N . HIS A 1 166 ? 9.007 -11.080 1.875 1.00 98.25 166 HIS A N 1
ATOM 1371 C CA . HIS A 1 166 ? 10.331 -11.319 1.317 1.00 98.25 166 HIS A CA 1
ATOM 1372 C C . HIS A 1 166 ? 10.202 -12.264 0.133 1.00 98.25 166 HIS A C 1
ATOM 1374 O O . HIS A 1 166 ? 9.879 -13.445 0.296 1.00 98.25 166 HIS A O 1
ATOM 1380 N N . VAL A 1 167 ? 10.453 -11.747 -1.061 1.00 98.06 167 VAL A N 1
ATOM 1381 C CA . VAL A 1 167 ? 10.431 -12.536 -2.291 1.00 98.06 167 VAL A CA 1
ATOM 1382 C C . VAL A 1 167 ? 11.771 -13.252 -2.467 1.00 98.06 167 VAL A C 1
ATOM 1384 O O . VAL A 1 167 ? 12.835 -12.756 -2.096 1.00 98.06 167 VAL A O 1
ATOM 1387 N N . ASP A 1 168 ? 11.749 -14.471 -2.995 1.00 97.88 168 ASP A N 1
ATOM 1388 C CA . ASP A 1 168 ? 12.977 -15.159 -3.375 1.00 97.88 168 ASP A CA 1
ATOM 1389 C C . ASP A 1 168 ? 13.461 -14.665 -4.741 1.00 97.88 168 ASP A C 1
ATOM 1391 O O . ASP A 1 168 ? 12.991 -15.108 -5.792 1.00 97.88 168 ASP A O 1
ATOM 1395 N N . GLY A 1 169 ? 14.434 -13.753 -4.717 1.00 96.44 169 GLY A N 1
ATOM 1396 C CA . GLY A 1 169 ? 15.044 -13.185 -5.915 1.00 96.44 169 GLY A CA 1
ATOM 1397 C C . GLY A 1 169 ? 15.646 -14.215 -6.871 1.00 96.44 169 GLY A C 1
ATOM 1398 O O . GLY A 1 169 ? 15.641 -14.000 -8.079 1.00 96.44 169 GLY A O 1
ATOM 1399 N N . THR A 1 170 ? 16.087 -15.368 -6.361 1.00 96.31 170 THR A N 1
ATOM 1400 C CA . THR A 1 170 ? 16.819 -16.380 -7.143 1.00 96.31 170 THR A CA 1
ATOM 1401 C C . THR A 1 170 ? 15.924 -17.313 -7.954 1.00 96.31 170 THR A C 1
ATOM 1403 O O . THR A 1 170 ? 16.405 -18.011 -8.848 1.00 96.31 170 THR A O 1
ATOM 1406 N N . ARG A 1 171 ? 14.625 -17.341 -7.646 1.00 96.81 171 ARG A N 1
ATOM 1407 C CA . ARG A 1 171 ? 13.658 -18.228 -8.293 1.00 96.81 171 ARG A CA 1
ATOM 1408 C C . ARG A 1 171 ? 13.064 -17.601 -9.558 1.00 96.81 171 ARG A C 1
ATOM 1410 O O . ARG A 1 171 ? 12.749 -16.413 -9.530 1.00 96.81 171 ARG A O 1
ATOM 1417 N N . PRO A 1 172 ? 12.850 -18.376 -10.636 1.00 95.31 172 PRO A N 1
ATOM 1418 C CA . PRO A 1 172 ? 12.171 -17.888 -11.841 1.00 95.31 172 PRO A CA 1
ATOM 1419 C C . PRO A 1 172 ? 10.650 -17.730 -11.646 1.00 95.31 172 PRO A C 1
ATOM 1421 O O . PRO A 1 172 ? 9.970 -17.075 -12.431 1.00 95.31 172 PRO A O 1
ATOM 1424 N N . ASP A 1 173 ? 10.079 -18.334 -10.605 1.00 96.88 173 ASP A N 1
ATOM 1425 C CA . ASP A 1 173 ? 8.696 -18.132 -10.180 1.00 96.88 173 ASP A CA 1
ATOM 1426 C C . ASP A 1 173 ? 8.600 -17.125 -9.028 1.00 96.88 173 ASP A C 1
ATOM 1428 O O . ASP A 1 173 ? 9.491 -17.029 -8.179 1.00 96.88 173 ASP A O 1
ATOM 1432 N N . PHE A 1 174 ? 7.499 -16.372 -8.987 1.00 97.69 174 PHE A N 1
ATOM 1433 C CA . PHE A 1 174 ? 7.200 -15.471 -7.883 1.00 97.69 174 PHE A CA 1
ATOM 1434 C C . PHE A 1 174 ? 6.879 -16.277 -6.627 1.00 97.69 174 PHE A C 1
ATOM 1436 O O . PHE A 1 174 ? 5.842 -16.939 -6.530 1.00 97.69 174 PHE A O 1
ATOM 1443 N N . TYR A 1 175 ? 7.787 -16.212 -5.659 1.00 97.62 175 TYR A N 1
ATOM 1444 C CA . TYR A 1 175 ? 7.709 -16.993 -4.438 1.00 97.62 175 TYR A CA 1
ATOM 1445 C C . TYR A 1 175 ? 8.043 -16.128 -3.228 1.00 97.62 175 TYR A C 1
ATOM 1447 O O . TYR A 1 175 ? 9.127 -15.554 -3.137 1.00 97.62 175 TYR A O 1
ATOM 1455 N N . VAL A 1 176 ? 7.116 -16.070 -2.276 1.00 97.75 176 VAL A N 1
ATOM 1456 C CA . VAL A 1 176 ? 7.316 -15.417 -0.981 1.00 97.75 176 VAL A CA 1
ATOM 1457 C C . VAL A 1 176 ? 7.929 -16.434 -0.022 1.00 97.75 176 VAL A C 1
ATOM 1459 O O . VAL A 1 176 ? 7.265 -17.395 0.367 1.00 97.75 176 VAL A O 1
ATOM 1462 N N . LYS A 1 177 ? 9.189 -16.223 0.369 1.00 96.81 177 LYS A N 1
ATOM 1463 C CA . LYS A 1 177 ? 9.906 -17.116 1.294 1.00 96.81 177 LYS A CA 1
ATOM 1464 C C . LYS A 1 177 ? 9.713 -16.754 2.763 1.00 96.81 177 LYS A C 1
ATOM 1466 O O . LYS A 1 177 ? 9.811 -17.638 3.608 1.00 96.81 177 LYS A O 1
ATOM 1471 N N . ASP A 1 178 ? 9.421 -15.491 3.056 1.00 96.50 178 ASP A N 1
ATOM 1472 C CA . ASP A 1 178 ? 9.104 -15.028 4.404 1.00 96.50 178 ASP A CA 1
ATOM 1473 C C . ASP A 1 178 ? 8.055 -13.910 4.362 1.00 96.50 178 ASP A C 1
ATOM 1475 O O . ASP A 1 178 ? 7.916 -13.205 3.359 1.00 96.50 178 ASP A O 1
ATOM 1479 N N . LYS A 1 179 ? 7.280 -13.769 5.437 1.00 96.00 179 LYS A N 1
ATOM 1480 C CA . LYS A 1 179 ? 6.248 -12.741 5.560 1.00 96.00 179 LYS A CA 1
ATOM 1481 C C . LYS A 1 179 ? 6.175 -12.216 6.984 1.00 96.00 179 LYS A C 1
ATOM 1483 O O . LYS A 1 179 ? 6.174 -12.982 7.946 1.00 96.00 179 LYS A O 1
ATOM 1488 N N . ARG A 1 180 ? 5.964 -10.911 7.110 1.00 91.81 180 ARG A N 1
ATOM 1489 C CA . ARG A 1 180 ? 5.654 -10.253 8.375 1.00 91.81 180 ARG A CA 1
ATOM 1490 C C . ARG A 1 180 ? 4.281 -9.610 8.305 1.00 91.81 180 ARG A C 1
ATOM 1492 O O . ARG A 1 180 ? 3.982 -8.835 7.398 1.00 91.81 180 ARG A O 1
ATOM 1499 N N . GLN A 1 181 ? 3.460 -9.936 9.294 1.00 89.31 181 GLN A N 1
ATOM 1500 C CA . GLN A 1 181 ? 2.135 -9.357 9.458 1.00 89.31 181 GLN A CA 1
ATOM 1501 C C . GLN A 1 181 ? 2.166 -8.166 10.412 1.00 89.31 181 GLN A C 1
ATOM 1503 O O . GLN A 1 181 ? 3.048 -8.049 11.267 1.00 89.31 181 GLN A O 1
ATOM 1508 N N . LEU A 1 182 ? 1.184 -7.285 10.246 1.00 88.19 182 LEU A N 1
ATOM 1509 C CA . LEU A 1 182 ? 0.923 -6.202 11.179 1.00 88.19 182 LEU A CA 1
ATOM 1510 C C . LEU A 1 182 ? 0.369 -6.753 12.492 1.00 88.19 182 LEU A C 1
ATOM 1512 O O . LEU A 1 182 ? -0.345 -7.753 12.513 1.00 88.19 182 LEU A O 1
ATOM 1516 N N . GLY A 1 183 ? 0.689 -6.073 13.592 1.00 88.38 183 GLY A N 1
ATOM 1517 C CA . GLY A 1 183 ? 0.025 -6.334 14.863 1.00 88.38 183 GLY A CA 1
ATOM 1518 C C . GLY A 1 183 ? -1.461 -5.950 14.781 1.00 88.38 183 GLY A C 1
ATOM 1519 O O . GLY A 1 183 ? -1.777 -4.956 14.118 1.00 88.38 183 GLY A O 1
ATOM 1520 N N . PRO A 1 184 ? -2.365 -6.656 15.487 1.00 91.00 184 PRO A N 1
ATOM 1521 C CA . PRO A 1 184 ? -3.806 -6.415 15.398 1.00 91.00 184 PRO A CA 1
ATOM 1522 C C . PRO A 1 184 ? -4.226 -4.957 15.628 1.00 91.00 184 PRO A C 1
ATOM 1524 O O . PRO A 1 184 ? -5.085 -4.453 14.912 1.00 91.00 184 PRO A O 1
ATOM 1527 N N . GLY A 1 185 ? -3.597 -4.252 16.574 1.00 92.06 185 GLY A N 1
ATOM 1528 C CA . GLY A 1 185 ? -3.922 -2.852 16.871 1.00 92.06 185 GLY A CA 1
ATOM 1529 C C . GLY A 1 185 ? -3.529 -1.878 15.762 1.00 92.06 185 GLY A C 1
ATOM 1530 O O . GLY A 1 185 ? -4.277 -0.951 15.467 1.00 92.06 185 GLY A O 1
ATOM 1531 N N . ILE A 1 186 ? -2.392 -2.117 15.103 1.00 89.31 186 ILE A N 1
ATOM 1532 C CA . ILE A 1 186 ? -1.950 -1.316 13.954 1.00 89.31 186 ILE A CA 1
ATOM 1533 C C . ILE A 1 186 ? -2.891 -1.542 12.770 1.00 89.31 186 ILE A C 1
ATOM 1535 O O . ILE A 1 186 ? -3.312 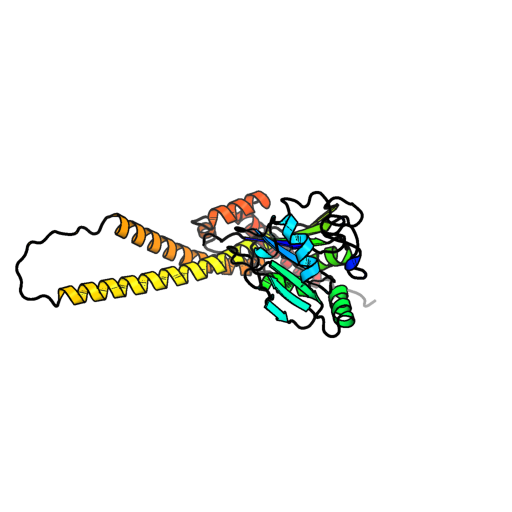-0.593 12.112 1.00 89.31 186 ILE A O 1
ATOM 1539 N N . GLU A 1 187 ? -3.239 -2.802 12.508 1.00 90.25 187 GLU A N 1
ATOM 1540 C CA . GLU A 1 187 ? -4.185 -3.148 11.452 1.00 90.25 187 GLU A CA 1
ATOM 1541 C C . GLU A 1 187 ? -5.548 -2.477 11.687 1.00 90.25 187 GLU A C 1
ATOM 1543 O O . GLU A 1 187 ? -6.088 -1.843 10.779 1.00 90.25 187 GLU A O 1
ATOM 1548 N N . LEU A 1 188 ? -6.065 -2.542 12.918 1.00 92.31 188 LEU A N 1
ATOM 1549 C CA . LEU A 1 188 ? -7.304 -1.869 13.298 1.00 92.31 188 LEU A CA 1
ATOM 1550 C C . LEU A 1 188 ? -7.219 -0.357 13.065 1.00 92.31 188 LEU A C 1
ATOM 1552 O O . LEU A 1 188 ? -8.122 0.227 12.469 1.00 92.31 188 LEU A O 1
ATOM 1556 N N . ALA A 1 189 ? -6.122 0.278 13.485 1.00 90.94 189 ALA A N 1
ATOM 1557 C CA . ALA A 1 189 ? -5.918 1.707 13.280 1.00 90.94 189 ALA A CA 1
ATOM 1558 C C . ALA A 1 189 ? -5.928 2.080 11.788 1.00 90.94 189 ALA A C 1
ATOM 1560 O O . ALA A 1 189 ? -6.499 3.108 11.424 1.00 90.94 189 ALA A O 1
ATOM 1561 N N . ASN A 1 190 ? -5.355 1.255 10.906 1.00 87.81 190 ASN A N 1
ATOM 1562 C CA . ASN A 1 190 ? -5.397 1.496 9.461 1.00 87.81 190 ASN A CA 1
ATOM 1563 C C . ASN A 1 190 ? -6.826 1.406 8.900 1.00 87.81 190 ASN A C 1
ATOM 1565 O O . ASN A 1 190 ? -7.238 2.303 8.157 1.00 87.81 190 ASN A O 1
ATOM 1569 N N . TYR A 1 191 ? -7.603 0.387 9.291 1.00 88.94 191 TYR A N 1
ATOM 1570 C CA . TYR A 1 191 ? -9.015 0.281 8.897 1.00 88.94 191 TYR A CA 1
ATOM 1571 C C . TYR A 1 191 ? -9.825 1.496 9.338 1.00 88.94 191 TYR A C 1
ATOM 1573 O O . TYR A 1 191 ? -10.552 2.086 8.538 1.00 88.94 191 TYR A O 1
ATOM 1581 N N . LEU A 1 192 ? -9.656 1.900 10.595 1.00 91.31 192 LEU A N 1
ATOM 1582 C CA . LEU A 1 192 ? -10.370 3.027 11.178 1.00 91.31 192 LEU A CA 1
ATOM 1583 C C . LEU A 1 192 ? -9.993 4.355 10.518 1.00 91.31 192 LEU A C 1
ATOM 1585 O O . LEU A 1 192 ? -10.883 5.148 10.233 1.00 91.31 192 LEU A O 1
ATOM 1589 N N . ASN A 1 193 ? -8.712 4.592 10.221 1.00 88.94 193 ASN A N 1
ATOM 1590 C CA . ASN A 1 193 ? -8.278 5.799 9.510 1.00 88.94 193 ASN A CA 1
ATOM 1591 C C . ASN A 1 193 ? -8.877 5.874 8.097 1.00 88.94 193 ASN A C 1
ATOM 1593 O O . ASN A 1 193 ? -9.362 6.929 7.691 1.00 88.94 193 ASN A O 1
ATOM 1597 N N . CYS A 1 194 ? -8.884 4.761 7.357 1.00 85.38 194 CYS A N 1
ATOM 1598 C CA . CYS A 1 194 ? -9.472 4.711 6.017 1.00 85.38 194 CYS A CA 1
ATOM 1599 C C . CYS A 1 194 ? -10.988 4.971 6.066 1.00 85.38 194 CYS A C 1
ATOM 1601 O O . CYS A 1 194 ? -11.501 5.832 5.344 1.00 85.38 194 CYS A O 1
ATOM 1603 N N . TYR A 1 195 ? -11.693 4.303 6.985 1.00 88.94 195 TYR A N 1
ATOM 1604 C CA . TYR A 1 195 ? -13.123 4.523 7.179 1.00 88.94 195 TYR A CA 1
ATOM 1605 C C . TYR A 1 195 ? -13.435 5.944 7.660 1.00 88.94 195 TYR A C 1
ATOM 1607 O O . TYR A 1 195 ? -14.424 6.522 7.224 1.00 88.94 195 TYR A O 1
ATOM 1615 N N . LEU A 1 196 ? -12.597 6.544 8.509 1.00 90.56 196 LEU A N 1
ATOM 1616 C CA . LEU A 1 196 ? -12.779 7.913 8.993 1.00 90.56 196 LEU A CA 1
ATOM 1617 C C . LEU A 1 196 ? -12.777 8.923 7.842 1.00 90.56 196 LEU A C 1
ATOM 1619 O O . LEU A 1 196 ? -13.663 9.777 7.785 1.00 90.56 196 LEU A O 1
ATOM 1623 N N . VAL A 1 197 ? -11.826 8.807 6.909 1.00 87.06 197 VAL A N 1
ATOM 1624 C CA . VAL A 1 197 ? -11.772 9.665 5.712 1.00 87.06 197 VAL A CA 1
ATOM 1625 C C . VAL A 1 197 ? -13.046 9.499 4.884 1.00 87.06 197 VAL A C 1
ATOM 1627 O O . VAL A 1 197 ? -13.693 10.487 4.533 1.00 87.06 197 VAL A O 1
ATOM 1630 N N . TYR A 1 198 ? -13.454 8.252 4.636 1.00 87.12 198 TYR A N 1
ATOM 1631 C CA . TYR A 1 198 ? -14.699 7.950 3.932 1.00 87.12 198 TYR A CA 1
ATOM 1632 C C . TYR A 1 198 ? -15.931 8.549 4.630 1.00 87.12 198 TYR A C 1
ATOM 1634 O O . TYR A 1 198 ? -16.717 9.259 4.001 1.00 87.12 198 TYR A O 1
ATOM 1642 N N . ALA A 1 199 ? -16.085 8.313 5.933 1.00 88.69 199 ALA A N 1
ATOM 1643 C CA . ALA A 1 199 ? -17.210 8.775 6.737 1.00 88.69 199 ALA A CA 1
ATOM 1644 C C . ALA A 1 199 ? -17.306 10.306 6.749 1.00 88.69 199 ALA A C 1
ATOM 1646 O O . ALA A 1 199 ? -18.398 10.863 6.628 1.00 88.69 199 ALA A O 1
ATOM 1647 N N . GLN A 1 200 ? -16.168 10.999 6.845 1.00 89.56 200 GLN A N 1
ATOM 1648 C CA . GLN A 1 200 ? -16.113 12.458 6.789 1.00 89.56 200 GLN A CA 1
ATOM 1649 C C . GLN A 1 200 ? -16.546 12.999 5.422 1.00 89.56 200 GLN A C 1
ATOM 1651 O O . GLN A 1 200 ? -17.334 13.944 5.369 1.00 89.56 200 GLN A O 1
ATOM 1656 N N . GLU A 1 201 ? -16.077 12.411 4.319 1.00 87.12 201 GLU A N 1
ATOM 1657 C CA . GLU A 1 201 ? -16.483 12.825 2.968 1.00 87.12 201 GLU A CA 1
ATOM 1658 C C . GLU A 1 201 ? -17.956 12.504 2.676 1.00 87.12 201 GLU A C 1
ATOM 1660 O O . GLU A 1 201 ? -18.682 13.340 2.123 1.00 87.12 201 GLU A O 1
ATOM 1665 N N . LYS A 1 202 ? -18.444 11.341 3.123 1.00 86.88 202 LYS A N 1
ATOM 1666 C CA . LYS A 1 202 ? -19.859 10.967 3.008 1.00 86.88 202 LYS A CA 1
ATOM 1667 C C . LYS A 1 202 ? -20.750 11.938 3.777 1.00 86.88 202 LYS A C 1
ATOM 1669 O O . LYS A 1 202 ? -21.693 12.483 3.209 1.00 86.88 202 LYS A O 1
ATOM 1674 N N . LEU A 1 203 ? -20.398 12.256 5.023 1.00 87.81 203 LEU A N 1
ATOM 1675 C CA . LEU A 1 203 ? -21.140 13.211 5.845 1.00 87.81 203 LEU A CA 1
ATOM 1676 C C . LEU A 1 203 ? -21.133 14.630 5.249 1.00 87.81 203 LEU A C 1
ATOM 1678 O O . LEU A 1 203 ? -22.148 15.326 5.303 1.00 87.81 203 LEU A O 1
ATOM 1682 N N . LYS A 1 204 ? -20.016 15.072 4.652 1.00 87.25 204 LYS A N 1
ATOM 1683 C CA . LYS A 1 204 ? -19.953 16.351 3.917 1.00 87.25 204 LYS A CA 1
ATOM 1684 C C . LYS A 1 204 ? -20.901 16.362 2.717 1.00 87.25 204 LYS A C 1
ATOM 1686 O O . LYS A 1 204 ? -21.513 17.394 2.454 1.00 87.25 204 LYS A O 1
ATOM 1691 N N . THR A 1 205 ? -21.002 15.248 1.998 1.00 84.81 205 THR A N 1
ATOM 1692 C CA . THR A 1 205 ? -21.860 15.117 0.811 1.00 84.81 205 THR A CA 1
ATOM 1693 C C . THR A 1 205 ? -23.336 15.130 1.202 1.00 84.81 205 THR A C 1
ATOM 1695 O O . THR A 1 205 ? -24.071 15.985 0.714 1.00 84.81 205 THR A O 1
ATOM 1698 N N . LEU A 1 206 ? -23.728 14.313 2.185 1.00 83.44 206 LEU A N 1
ATOM 1699 C CA . LEU A 1 206 ? -25.101 14.265 2.707 1.00 83.44 206 LEU A CA 1
ATOM 1700 C C . LEU A 1 206 ? -25.574 15.640 3.210 1.00 83.44 206 LEU A C 1
ATOM 1702 O O . LEU A 1 206 ? -26.659 16.099 2.871 1.00 83.44 206 LEU A O 1
ATOM 1706 N N . ARG A 1 207 ? -24.718 16.377 3.935 1.00 81.12 207 ARG A N 1
ATOM 1707 C CA . ARG A 1 207 ? -25.049 17.737 4.407 1.00 81.12 207 ARG A CA 1
ATOM 1708 C C . ARG A 1 207 ? -25.243 18.752 3.278 1.00 81.12 207 ARG A C 1
ATOM 1710 O O . ARG A 1 207 ? -26.027 19.690 3.432 1.00 81.12 207 ARG A O 1
ATOM 1717 N N . LYS A 1 208 ? -24.508 18.618 2.168 1.00 76.12 208 LYS A N 1
ATOM 1718 C CA . LYS A 1 208 ? -24.669 19.484 0.985 1.00 76.12 208 LYS A CA 1
ATOM 1719 C C . LYS A 1 208 ? -25.973 19.181 0.249 1.00 76.12 208 LYS A C 1
ATOM 1721 O O . LYS A 1 208 ? -26.628 20.104 -0.225 1.00 76.12 208 LYS A O 1
ATOM 1726 N N . GLU A 1 209 ? -26.356 17.912 0.178 1.00 67.25 209 GLU A N 1
ATOM 1727 C CA . GLU A 1 209 ? -27.616 17.482 -0.433 1.00 67.25 209 GLU A CA 1
ATOM 1728 C C . GLU A 1 209 ? -28.827 17.941 0.391 1.00 67.25 209 GLU A C 1
ATOM 1730 O O . GLU A 1 209 ? -29.744 18.530 -0.180 1.00 67.25 209 GLU A O 1
ATOM 1735 N N . ASP A 1 210 ? -28.775 17.821 1.723 1.00 64.25 210 ASP A N 1
ATOM 1736 C CA . ASP A 1 210 ? -29.813 18.337 2.632 1.00 64.25 210 ASP A CA 1
ATOM 1737 C C . ASP A 1 210 ? -30.005 19.856 2.505 1.00 64.25 210 ASP A C 1
ATOM 1739 O O . ASP A 1 210 ? -31.124 20.368 2.523 1.00 64.25 210 ASP A O 1
ATOM 1743 N N . SER A 1 211 ? -28.914 20.609 2.343 1.00 60.66 211 SER A N 1
ATOM 1744 C CA . SER A 1 211 ? -28.998 22.067 2.184 1.00 60.66 211 SER A CA 1
ATOM 1745 C C . SER A 1 211 ? -29.510 22.486 0.802 1.00 60.66 211 SER A C 1
ATOM 1747 O O . SER A 1 211 ? -30.209 23.496 0.700 1.00 60.66 211 SER A O 1
ATOM 1749 N N . MET A 1 212 ? -29.244 21.708 -0.253 1.00 59.66 212 MET A N 1
ATOM 1750 C CA . MET A 1 212 ? -29.832 21.933 -1.579 1.00 59.66 212 MET A CA 1
ATOM 1751 C C . MET A 1 212 ? -31.309 21.520 -1.652 1.00 59.66 212 MET A C 1
ATOM 1753 O O . MET A 1 212 ? -32.092 22.215 -2.305 1.00 59.66 212 MET A O 1
ATOM 1757 N N . SER A 1 213 ? -31.712 20.441 -0.971 1.00 58.22 213 SER A N 1
ATOM 1758 C CA . SER A 1 213 ? -33.114 20.004 -0.918 1.00 58.22 213 SER A CA 1
ATOM 1759 C C . SER A 1 213 ? -33.976 21.008 -0.148 1.00 58.22 213 SER A C 1
ATOM 1761 O O . SER A 1 213 ? -35.009 21.431 -0.664 1.00 58.22 213 SER A O 1
ATOM 1763 N N . GLN A 1 214 ? -33.494 21.521 0.992 1.00 57.72 214 GLN A N 1
ATOM 1764 C CA . GLN A 1 214 ? -34.169 22.572 1.764 1.00 57.72 214 GLN A CA 1
ATOM 1765 C C . GLN A 1 214 ? -34.304 23.889 0.989 1.00 57.72 214 GLN A C 1
ATOM 1767 O O . GLN A 1 214 ? -35.319 24.580 1.110 1.00 57.72 214 GLN A O 1
ATOM 1772 N N . LEU A 1 215 ? -33.315 24.242 0.159 1.00 53.47 215 LEU A N 1
ATOM 1773 C CA . LEU A 1 215 ? -33.403 25.398 -0.739 1.00 53.47 215 LEU A CA 1
ATOM 1774 C C . LEU A 1 215 ? -34.443 25.171 -1.844 1.00 53.47 215 LEU A C 1
ATOM 1776 O O . LEU A 1 215 ? -35.224 26.072 -2.142 1.00 53.47 215 LEU A O 1
ATOM 1780 N N . GLY A 1 216 ? -34.494 23.966 -2.418 1.00 50.75 216 GLY A N 1
ATOM 1781 C CA . GLY A 1 216 ? -35.503 23.571 -3.403 1.00 50.75 216 GLY A CA 1
ATOM 1782 C C . GLY A 1 216 ? -36.926 23.550 -2.836 1.00 50.75 216 GLY A C 1
ATOM 1783 O O . GLY A 1 216 ? -37.853 24.036 -3.486 1.00 50.75 216 GLY A O 1
ATOM 1784 N N . GLU A 1 217 ? -37.104 23.056 -1.610 1.00 54.84 217 GLU A N 1
ATOM 1785 C CA . GLU A 1 217 ? -38.377 23.078 -0.879 1.00 54.84 217 GLU A CA 1
ATOM 1786 C C . GLU A 1 217 ? -38.787 24.498 -0.488 1.00 54.84 217 GLU A C 1
ATOM 1788 O O . GLU A 1 217 ? -39.944 24.867 -0.673 1.00 54.84 217 GLU A O 1
ATOM 1793 N N . SER A 1 218 ? -37.842 25.336 -0.052 1.00 53.12 218 SER A N 1
ATOM 1794 C CA . SER A 1 218 ? -38.095 26.755 0.235 1.00 53.12 218 SER A CA 1
ATOM 1795 C C . SER A 1 218 ? -38.493 27.529 -1.025 1.00 53.12 218 SER A C 1
ATOM 1797 O O . SER A 1 218 ? -39.404 28.353 -0.984 1.00 53.12 218 SER A O 1
ATOM 1799 N N . LEU A 1 219 ? -37.871 27.239 -2.173 1.00 50.62 219 LEU A N 1
ATOM 1800 C CA . LEU A 1 219 ? -38.233 27.837 -3.462 1.00 50.62 219 LEU A CA 1
ATOM 1801 C C . LEU A 1 219 ? -39.599 27.347 -3.974 1.00 50.62 219 LEU A C 1
ATOM 1803 O O . LEU A 1 219 ? -40.350 28.144 -4.534 1.00 50.62 219 LEU A O 1
ATOM 1807 N N . ARG A 1 220 ? -39.965 26.077 -3.740 1.00 51.03 220 ARG A N 1
ATOM 1808 C CA . ARG A 1 220 ? -41.320 25.559 -4.016 1.00 51.03 220 ARG A CA 1
ATOM 1809 C C . ARG A 1 220 ? -42.367 26.169 -3.084 1.00 51.03 220 ARG A C 1
ATOM 1811 O O . ARG A 1 220 ? -43.426 26.573 -3.551 1.00 51.03 220 ARG A O 1
ATOM 1818 N N . ALA A 1 221 ? -42.064 26.310 -1.795 1.00 53.09 221 ALA A N 1
ATOM 1819 C CA . ALA A 1 221 ? -42.935 26.988 -0.838 1.00 53.09 221 ALA A CA 1
ATOM 1820 C C . ALA A 1 221 ? -43.159 28.457 -1.234 1.00 53.09 221 ALA A C 1
ATOM 1822 O O . ALA A 1 221 ? -44.280 28.950 -1.152 1.00 53.09 221 ALA A O 1
ATOM 1823 N N . LEU A 1 222 ? -42.131 29.133 -1.756 1.00 47.91 222 LEU A N 1
ATOM 1824 C CA . LEU A 1 222 ? -42.242 30.493 -2.289 1.00 47.91 222 LEU A CA 1
ATOM 1825 C C . LEU A 1 222 ? -42.999 30.568 -3.629 1.00 47.91 222 LEU A C 1
ATOM 1827 O O . LEU A 1 222 ? -43.644 31.583 -3.888 1.00 47.91 222 LEU A O 1
ATOM 1831 N N . SER A 1 223 ? -42.992 29.520 -4.466 1.00 49.06 223 SER A N 1
ATOM 1832 C CA . SER A 1 223 ? -43.787 29.505 -5.706 1.00 49.06 223 SER A CA 1
ATOM 1833 C C . SER A 1 223 ? -45.288 29.325 -5.453 1.00 49.06 223 SER A C 1
ATOM 1835 O O . SER A 1 223 ? -46.088 29.791 -6.259 1.00 49.06 223 SER A O 1
ATOM 1837 N N . ILE A 1 224 ? -45.681 28.709 -4.330 1.00 51.03 224 ILE A N 1
ATOM 1838 C CA . ILE A 1 224 ? -47.092 28.571 -3.916 1.00 51.03 224 ILE A CA 1
ATOM 1839 C C . ILE A 1 224 ? -47.699 29.937 -3.546 1.00 51.03 224 ILE A C 1
ATOM 1841 O O . ILE A 1 224 ? -48.888 30.165 -3.760 1.00 51.03 224 ILE A O 1
ATOM 1845 N N . TYR A 1 225 ? -46.886 30.890 -3.082 1.00 49.09 225 TYR A N 1
ATOM 1846 C CA . TYR A 1 225 ? -47.342 32.248 -2.766 1.00 49.09 225 TYR A CA 1
ATOM 1847 C C . TYR A 1 225 ? -47.420 33.194 -3.978 1.00 49.09 225 TYR A C 1
ATOM 1849 O O . TYR A 1 225 ? -47.811 34.346 -3.806 1.00 49.09 225 TYR A O 1
ATOM 1857 N N . ASN A 1 226 ? -47.102 32.728 -5.195 1.00 44.47 226 ASN A N 1
ATOM 1858 C CA . ASN A 1 226 ? -47.088 33.560 -6.407 1.00 44.47 226 ASN A CA 1
ATOM 1859 C C . ASN A 1 226 ? -48.151 33.197 -7.460 1.00 44.47 226 ASN A C 1
ATOM 1861 O O . ASN A 1 226 ? -48.133 33.736 -8.564 1.00 44.47 226 ASN A O 1
ATOM 1865 N N . THR A 1 227 ? -49.112 32.334 -7.126 1.00 40.72 227 THR A N 1
ATOM 1866 C CA . THR A 1 227 ? -50.277 32.052 -7.979 1.00 40.72 227 THR A CA 1
ATOM 1867 C C . THR A 1 227 ? -51.567 32.424 -7.265 1.00 40.72 227 THR A C 1
ATOM 1869 O O . THR A 1 227 ? -52.268 31.575 -6.720 1.00 40.72 227 THR A O 1
ATOM 1872 N N . SER A 1 228 ? -51.901 33.715 -7.291 1.00 42.78 228 SER A N 1
ATOM 1873 C CA . SER A 1 228 ? -53.295 34.143 -7.214 1.00 42.78 228 SER A CA 1
ATOM 1874 C C . SER A 1 228 ? -53.864 34.233 -8.628 1.00 42.78 228 SER A C 1
ATOM 1876 O O . SER A 1 228 ? -53.297 34.923 -9.469 1.00 42.78 228 SER A O 1
ATOM 1878 N N . GLU A 1 229 ? -55.021 33.598 -8.806 1.00 42.41 229 GLU A N 1
ATOM 1879 C CA . GLU A 1 229 ? -55.932 33.629 -9.960 1.00 42.41 229 GLU A CA 1
ATOM 1880 C C . GLU A 1 229 ? -55.741 32.545 -11.028 1.00 42.41 229 GLU A C 1
ATOM 1882 O O . GLU A 1 229 ? -55.014 32.685 -12.005 1.00 42.41 229 GLU A O 1
ATOM 1887 N N . GLY A 1 230 ? -56.525 31.476 -10.881 1.00 37.44 230 GLY A N 1
ATOM 1888 C CA . GLY A 1 230 ? -56.800 30.541 -11.966 1.00 37.44 230 GLY A CA 1
ATOM 1889 C C . GLY A 1 230 ? -57.313 29.209 -11.450 1.00 37.44 230 GLY A C 1
ATOM 1890 O O . GLY A 1 230 ? -56.530 28.336 -11.108 1.00 37.44 230 GLY A O 1
ATOM 1891 N N . LYS A 1 231 ? -58.640 29.062 -11.377 1.00 45.44 231 LYS A N 1
ATOM 1892 C CA . LYS A 1 231 ? -59.328 27.795 -11.104 1.00 45.44 231 LYS A CA 1
ATOM 1893 C C . LYS A 1 231 ? -58.762 26.680 -11.989 1.00 45.44 231 LYS A C 1
ATOM 1895 O O . LYS A 1 231 ? -58.967 26.755 -13.192 1.00 45.44 231 LYS A O 1
ATOM 1900 N N . GLU A 1 232 ? -58.207 25.623 -11.401 1.00 38.50 232 GLU A N 1
ATOM 1901 C CA . GLU A 1 232 ? -58.368 24.253 -11.895 1.00 38.50 232 GLU A CA 1
ATOM 1902 C C . GLU A 1 232 ? -57.906 23.215 -10.862 1.00 38.50 232 GLU A C 1
ATOM 1904 O O . GLU A 1 232 ? -57.071 23.473 -10.005 1.00 38.50 232 GLU A O 1
ATOM 1909 N N . LYS A 1 233 ? -58.580 22.067 -10.916 1.00 38.16 233 LYS A N 1
ATOM 1910 C CA . LYS A 1 233 ? -58.683 20.989 -9.924 1.00 38.16 233 LYS A CA 1
ATOM 1911 C C . LYS A 1 233 ? -57.356 20.553 -9.288 1.00 38.16 233 LYS A C 1
ATOM 1913 O O . LYS A 1 233 ? -56.446 20.114 -9.986 1.00 38.16 233 LYS A O 1
ATOM 1918 N N . GLU A 1 234 ? -57.348 20.523 -7.956 1.00 39.66 234 GLU A N 1
ATOM 1919 C CA . GLU A 1 234 ? -56.409 19.754 -7.138 1.00 39.66 234 GLU A CA 1
ATOM 1920 C C . GLU A 1 234 ? -56.426 18.280 -7.573 1.00 39.66 234 GLU A C 1
ATOM 1922 O O . GLU A 1 234 ? -57.376 17.535 -7.330 1.00 39.66 234 GLU A O 1
ATOM 1927 N N . LYS A 1 235 ? -55.358 17.855 -8.249 1.00 38.62 235 LYS A N 1
ATOM 1928 C CA . LYS A 1 235 ? -54.804 16.526 -8.019 1.00 38.62 235 LYS A CA 1
ATOM 1929 C C . LYS A 1 235 ? -53.783 16.709 -6.908 1.00 38.62 235 LYS A C 1
ATOM 1931 O O . LYS A 1 235 ? -52.733 17.300 -7.155 1.00 38.62 235 LYS A O 1
ATOM 1936 N N . GLU A 1 236 ? -54.101 16.223 -5.713 1.00 38.88 236 GLU A N 1
ATOM 1937 C CA . GLU A 1 236 ? -53.090 15.894 -4.713 1.00 38.88 236 GLU A CA 1
A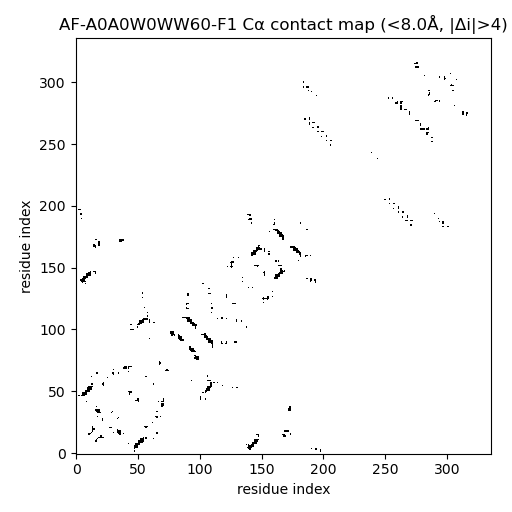TOM 1938 C C . GLU A 1 236 ? -52.058 14.987 -5.398 1.00 38.88 236 GLU A C 1
ATOM 1940 O O . GLU A 1 236 ? -52.321 13.819 -5.685 1.00 38.88 236 GLU A O 1
ATOM 1945 N N . LEU A 1 237 ? -50.901 15.548 -5.755 1.00 42.62 237 LEU A N 1
ATOM 1946 C CA . LEU A 1 237 ? -49.706 14.739 -5.917 1.00 42.62 237 LEU A CA 1
ATOM 1947 C C . LEU A 1 237 ? -49.303 14.350 -4.500 1.00 42.62 237 LEU A C 1
ATOM 1949 O O . LEU A 1 237 ? -48.653 15.127 -3.801 1.00 42.62 237 LEU A O 1
ATOM 1953 N N . GLU A 1 238 ? -49.724 13.161 -4.073 1.00 42.09 238 GLU A N 1
ATOM 1954 C CA . GLU A 1 238 ? -49.063 12.487 -2.965 1.00 42.09 238 GLU A CA 1
ATOM 1955 C C . GLU A 1 238 ? -47.552 12.491 -3.253 1.00 42.09 238 GLU A C 1
ATOM 1957 O O . GLU A 1 238 ? -47.143 12.117 -4.362 1.00 42.09 238 GLU A O 1
ATOM 1962 N N . PRO A 1 239 ? -46.703 12.945 -2.315 1.00 43.19 239 PRO A N 1
ATOM 1963 C CA . PRO A 1 239 ? -45.271 12.761 -2.457 1.00 43.19 239 PRO A CA 1
ATOM 1964 C C . PRO A 1 239 ? -45.039 11.255 -2.554 1.00 43.19 239 PRO A C 1
ATOM 1966 O O . PRO A 1 239 ? -45.372 10.514 -1.629 1.00 43.19 239 PRO A O 1
ATOM 1969 N N . SER A 1 240 ? -44.540 10.800 -3.705 1.00 49.03 240 SER A N 1
ATOM 1970 C CA . SER A 1 240 ? -44.244 9.393 -3.962 1.00 49.03 240 SER A CA 1
ATOM 1971 C C . SER A 1 240 ? -43.482 8.829 -2.767 1.00 49.03 240 SER A C 1
ATOM 1973 O O . SER A 1 240 ? -42.415 9.342 -2.426 1.00 49.03 240 SER A O 1
ATOM 1975 N N . SER A 1 241 ? -44.051 7.810 -2.119 1.00 54.59 241 SER A N 1
ATOM 1976 C CA . SER A 1 241 ? -43.571 7.216 -0.865 1.00 54.59 241 SER A CA 1
ATOM 1977 C C . SER A 1 241 ? -42.079 6.871 -0.868 1.00 54.59 241 SER A C 1
ATOM 1979 O O . SER A 1 241 ? -41.460 6.860 0.188 1.00 54.59 241 SER A O 1
ATOM 1981 N N . GLU A 1 242 ? -41.497 6.642 -2.045 1.00 53.81 242 GLU A N 1
ATOM 1982 C CA . GLU A 1 242 ? -40.066 6.404 -2.264 1.00 53.81 242 GLU A CA 1
ATOM 1983 C C . GLU A 1 242 ? -39.182 7.593 -1.844 1.00 53.81 242 GLU A C 1
ATOM 1985 O O . GLU A 1 242 ? -38.216 7.397 -1.116 1.00 53.81 242 GLU A O 1
ATOM 1990 N N . LEU A 1 243 ? -39.559 8.837 -2.167 1.00 55.38 243 LEU A N 1
ATOM 1991 C CA . LEU A 1 243 ? -38.767 10.031 -1.818 1.00 55.38 243 LEU A CA 1
ATOM 1992 C C . LEU A 1 243 ? -38.738 10.297 -0.303 1.00 55.38 243 LEU A C 1
ATOM 1994 O O . LEU A 1 243 ? -37.766 10.825 0.232 1.00 55.38 243 LEU A O 1
ATOM 1998 N N . VAL A 1 244 ? -39.809 9.924 0.404 1.00 55.72 244 VAL A N 1
ATOM 1999 C CA . VAL A 1 244 ? -39.905 10.068 1.867 1.00 55.72 244 VAL A CA 1
ATOM 2000 C C . VAL A 1 244 ? -39.094 8.985 2.587 1.00 55.72 244 VAL A C 1
ATOM 2002 O O . VAL A 1 244 ? -38.618 9.215 3.700 1.00 55.72 244 VAL A O 1
ATOM 2005 N N . VAL A 1 245 ? -38.937 7.808 1.974 1.00 61.97 245 VAL A N 1
ATOM 2006 C CA . VAL A 1 245 ? -38.110 6.715 2.505 1.00 61.97 245 VAL A CA 1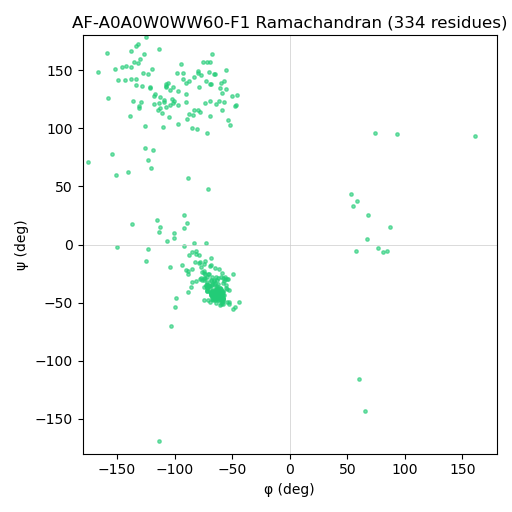
ATOM 2007 C C . VAL A 1 245 ? -36.627 7.042 2.329 1.00 61.97 245 VAL A C 1
ATOM 2009 O O . VAL A 1 245 ? -35.900 7.020 3.320 1.00 61.97 245 VAL A O 1
ATOM 2012 N N . GLU A 1 246 ? -36.206 7.481 1.139 1.00 61.91 246 GLU A N 1
ATOM 2013 C CA . GLU A 1 246 ? -34.810 7.863 0.863 1.00 61.91 246 GLU A CA 1
ATOM 2014 C C . GLU A 1 246 ? -34.319 9.002 1.775 1.00 61.91 246 GLU A C 1
ATOM 2016 O O . GLU A 1 246 ? -33.224 8.932 2.334 1.00 61.91 246 GLU A O 1
ATOM 2021 N N . ALA A 1 247 ? -35.150 10.024 2.017 1.00 61.66 247 ALA A N 1
ATOM 2022 C CA . ALA A 1 247 ? -34.800 11.127 2.915 1.00 61.66 247 ALA A CA 1
ATOM 2023 C C . ALA A 1 247 ? -34.656 10.688 4.388 1.00 61.66 247 ALA A C 1
ATOM 2025 O O . ALA A 1 247 ? -33.820 11.214 5.127 1.00 61.66 247 ALA A O 1
ATOM 2026 N N . LYS A 1 248 ? -35.457 9.711 4.838 1.00 67.12 248 LYS A N 1
ATOM 2027 C CA . LYS A 1 248 ? -35.352 9.157 6.199 1.00 67.12 248 LYS A CA 1
ATOM 2028 C C . LYS A 1 248 ? -34.107 8.291 6.364 1.00 67.12 248 LYS A C 1
ATOM 2030 O O . LYS A 1 248 ? -33.457 8.388 7.403 1.00 67.12 248 LYS A O 1
ATOM 2035 N N . GLU A 1 249 ? -33.768 7.493 5.357 1.00 71.19 249 GLU A N 1
ATOM 2036 C CA . GLU A 1 249 ? -32.561 6.661 5.346 1.00 71.19 249 GLU A CA 1
ATOM 2037 C C . GLU A 1 249 ? -31.290 7.524 5.345 1.00 71.19 249 GLU A C 1
ATOM 2039 O O . GLU A 1 249 ? -30.416 7.321 6.190 1.00 71.19 249 GLU A O 1
ATOM 2044 N N . ALA A 1 250 ? -31.232 8.566 4.508 1.00 70.19 250 ALA A N 1
ATOM 2045 C CA . ALA A 1 250 ? -30.120 9.522 4.485 1.00 70.19 250 ALA A CA 1
ATOM 2046 C C . ALA A 1 250 ? -29.955 10.274 5.822 1.00 70.19 250 ALA A C 1
ATOM 2048 O O . ALA A 1 250 ? -28.837 10.466 6.312 1.00 70.19 250 ALA A O 1
ATOM 2049 N N . SER A 1 251 ? -31.068 10.658 6.460 1.00 76.31 251 SER A N 1
ATOM 2050 C CA . SER A 1 251 ? -31.062 11.322 7.770 1.00 76.31 251 SER A CA 1
ATOM 2051 C C . SER A 1 251 ? -30.565 10.402 8.895 1.00 76.31 251 SER A C 1
ATOM 2053 O O . SER A 1 251 ? -29.767 10.823 9.740 1.00 76.31 251 SER A O 1
ATOM 2055 N N . GLN A 1 252 ? -30.988 9.133 8.896 1.00 80.38 252 GLN A N 1
ATOM 2056 C CA . GLN A 1 252 ? -30.522 8.131 9.859 1.00 80.38 252 GLN A CA 1
ATOM 2057 C C . GLN A 1 252 ? -29.038 7.813 9.674 1.00 80.38 252 GLN A C 1
A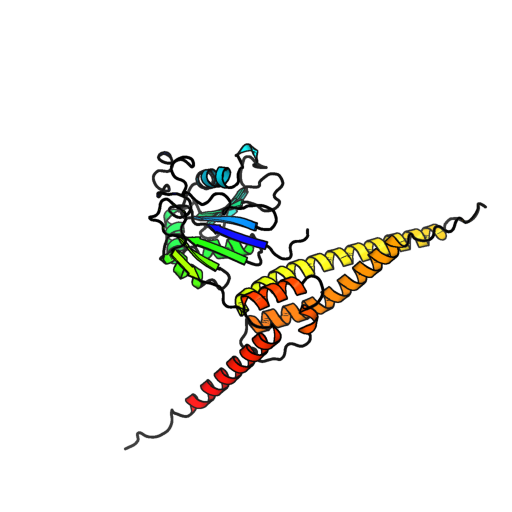TOM 2059 O O . GLN A 1 252 ? -28.294 7.776 10.656 1.00 80.38 252 GLN A O 1
ATOM 2064 N N . GLU A 1 253 ? -28.589 7.663 8.430 1.00 83.12 253 GLU A N 1
ATOM 2065 C CA . GLU A 1 253 ? -27.186 7.421 8.106 1.00 83.12 253 GLU A CA 1
ATOM 2066 C C . GLU A 1 253 ? -26.286 8.596 8.522 1.00 83.12 253 GLU A C 1
ATOM 2068 O O . GLU A 1 253 ? -25.268 8.402 9.188 1.00 83.12 253 GLU A O 1
ATOM 2073 N N . SER A 1 254 ? -26.691 9.832 8.220 1.00 85.62 254 SER A N 1
ATOM 2074 C CA . SER A 1 254 ? -25.987 11.046 8.656 1.00 85.62 254 SER A CA 1
ATOM 2075 C C . SER A 1 254 ? -25.885 11.132 10.187 1.00 85.62 254 SER A C 1
ATOM 2077 O O . SER A 1 254 ? -24.827 11.467 10.732 1.00 85.62 254 SER A O 1
ATOM 2079 N N . SER A 1 255 ? -26.961 10.767 10.898 1.00 88.94 255 SER A N 1
ATOM 2080 C CA . SER A 1 255 ? -26.982 10.713 12.365 1.00 88.94 255 SER A CA 1
ATOM 2081 C C . SER A 1 255 ? -26.022 9.661 12.924 1.00 88.94 255 SER A C 1
ATOM 2083 O O . SER A 1 255 ? -25.309 9.945 13.891 1.00 88.94 255 SER A O 1
ATOM 2085 N N . LEU A 1 256 ? -25.969 8.472 12.315 1.00 91.25 256 LEU A N 1
ATOM 2086 C CA . LEU A 1 256 ? -25.062 7.401 12.723 1.00 91.25 256 LEU A CA 1
ATOM 2087 C C . LEU A 1 256 ? -23.598 7.808 12.521 1.00 91.25 256 LEU A C 1
ATOM 2089 O O . LEU A 1 256 ? -22.813 7.754 13.467 1.00 91.25 256 LEU A O 1
ATOM 2093 N N . LEU A 1 257 ? -23.240 8.310 11.334 1.00 91.69 257 LEU A N 1
ATOM 2094 C CA . LEU A 1 257 ? -21.874 8.759 11.034 1.00 91.69 257 LEU A CA 1
ATOM 2095 C C . LEU A 1 257 ? -21.412 9.869 11.987 1.00 91.69 257 LEU A C 1
ATOM 2097 O O . LEU A 1 257 ? -20.279 9.844 12.470 1.00 91.69 257 LEU A O 1
ATOM 2101 N N . ALA A 1 258 ? -22.294 10.821 12.309 1.00 91.75 258 ALA A N 1
ATOM 2102 C CA . ALA A 1 258 ? -21.988 11.899 13.248 1.00 91.75 258 ALA A CA 1
ATOM 2103 C C . ALA A 1 258 ? -21.670 11.395 14.669 1.00 91.75 258 ALA A C 1
ATOM 2105 O O . ALA A 1 258 ? -20.897 12.042 15.376 1.00 91.75 258 ALA A O 1
ATOM 2106 N N . LYS A 1 259 ? -22.233 10.249 15.077 1.00 93.81 259 LYS A N 1
ATOM 2107 C CA . LYS A 1 259 ? -21.944 9.594 16.364 1.00 93.81 259 LYS A CA 1
ATOM 2108 C C . LYS A 1 259 ? -20.717 8.681 16.299 1.00 93.81 259 LYS A C 1
ATOM 2110 O O . LYS A 1 259 ? -19.948 8.650 17.253 1.00 93.81 259 LYS A O 1
ATOM 2115 N N . GLN A 1 260 ? -20.509 7.980 15.184 1.00 94.38 260 GLN A N 1
ATOM 2116 C CA . GLN A 1 260 ? -19.376 7.068 14.996 1.00 94.38 260 GLN A CA 1
ATOM 2117 C C . GLN A 1 260 ? -18.036 7.806 14.906 1.00 94.38 260 GLN A C 1
ATOM 2119 O O . GLN A 1 260 ? -17.061 7.376 15.518 1.00 94.38 260 GLN A O 1
ATOM 2124 N N . ILE A 1 261 ? -17.970 8.927 14.174 1.00 94.62 261 ILE A N 1
ATOM 2125 C CA . ILE A 1 261 ? -16.714 9.655 13.913 1.00 94.62 261 ILE A CA 1
ATOM 2126 C C . ILE A 1 261 ? -15.937 9.999 15.203 1.00 94.62 261 ILE A C 1
ATOM 2128 O O . ILE A 1 261 ? -14.749 9.680 15.266 1.00 94.62 261 ILE A O 1
ATOM 2132 N N . PRO A 1 262 ? -16.548 10.592 16.251 1.00 95.75 262 PRO A N 1
ATOM 2133 C CA . PRO A 1 262 ? -15.846 10.861 17.507 1.00 95.75 262 PRO A CA 1
ATOM 2134 C C . PRO A 1 262 ? -15.303 9.606 18.202 1.00 95.75 262 PRO A C 1
ATOM 2136 O O . PRO A 1 262 ? -14.210 9.651 18.761 1.00 95.75 262 PRO A O 1
ATOM 2139 N N . VAL A 1 263 ? -16.040 8.490 18.162 1.00 95.69 263 VAL A N 1
ATOM 2140 C CA . VAL A 1 263 ? -15.600 7.216 18.757 1.00 95.69 263 VAL A CA 1
ATOM 2141 C C . VAL A 1 263 ? -14.411 6.650 17.984 1.00 95.69 263 VAL A C 1
ATOM 2143 O O . VAL A 1 263 ? -13.428 6.236 18.592 1.00 95.69 263 VAL A O 1
ATOM 2146 N N . ILE A 1 264 ? -14.462 6.696 16.649 1.00 95.44 264 ILE A N 1
ATOM 2147 C CA . ILE A 1 264 ? -13.364 6.266 15.774 1.00 95.44 264 ILE A CA 1
ATOM 2148 C C . ILE A 1 264 ? -12.086 7.054 16.083 1.00 95.44 264 ILE A C 1
ATOM 2150 O O . ILE A 1 264 ? -11.026 6.452 16.234 1.00 95.44 264 ILE A O 1
ATOM 2154 N N . ILE A 1 265 ? -12.184 8.381 16.216 1.00 95.06 265 ILE A N 1
ATOM 2155 C CA . ILE A 1 265 ? -11.039 9.245 16.547 1.00 95.06 265 ILE A CA 1
ATOM 2156 C C . ILE A 1 265 ? -10.436 8.847 17.898 1.00 95.06 265 ILE A C 1
ATOM 2158 O O . ILE A 1 265 ? -9.241 8.566 17.962 1.00 95.06 265 ILE A O 1
ATOM 2162 N N . LYS A 1 266 ? -11.262 8.730 18.947 1.00 95.38 266 LYS A N 1
ATOM 2163 C CA . LYS A 1 266 ? -10.806 8.304 20.281 1.00 95.38 266 LYS A CA 1
ATOM 2164 C C . LYS A 1 266 ? -10.137 6.930 20.255 1.00 95.38 266 LYS A C 1
ATOM 2166 O O . LYS A 1 266 ? -9.126 6.719 20.917 1.00 95.38 266 LYS A O 1
ATOM 2171 N N . LEU A 1 267 ? -10.681 5.991 19.482 1.00 95.81 267 LEU A N 1
ATOM 2172 C CA . LEU A 1 267 ? -10.109 4.656 19.348 1.00 95.81 267 LEU A CA 1
ATOM 2173 C C . LEU A 1 267 ? -8.759 4.683 18.619 1.00 95.81 267 LEU A C 1
ATOM 2175 O O . LEU A 1 267 ? -7.818 4.035 19.069 1.00 95.81 267 LEU A O 1
ATOM 2179 N N . ILE A 1 268 ? -8.618 5.465 17.547 1.00 93.94 268 ILE A N 1
ATOM 2180 C CA . ILE A 1 268 ? -7.325 5.658 16.870 1.00 93.94 268 ILE A CA 1
ATOM 2181 C C . ILE A 1 268 ? -6.298 6.276 17.832 1.00 93.94 268 ILE A C 1
ATOM 2183 O O . ILE A 1 268 ? -5.160 5.810 17.896 1.00 93.94 268 ILE A O 1
ATOM 2187 N N . GLU A 1 269 ? -6.686 7.292 18.605 1.00 93.81 269 GLU A N 1
ATOM 2188 C CA . GLU A 1 269 ? -5.828 7.921 19.618 1.00 93.81 269 GLU A CA 1
ATOM 2189 C C . GLU A 1 269 ? -5.400 6.925 20.705 1.00 93.81 269 GLU A C 1
ATOM 2191 O O . GLU A 1 269 ? -4.220 6.861 21.056 1.00 93.81 269 GLU A O 1
ATOM 2196 N N . PHE A 1 270 ? -6.319 6.089 21.193 1.00 94.81 270 PHE A N 1
ATOM 2197 C CA . PHE A 1 270 ? -6.014 5.016 22.142 1.00 94.81 270 PHE A CA 1
ATOM 2198 C C . PHE A 1 270 ? -5.025 3.989 21.568 1.00 94.81 270 PHE A C 1
ATOM 2200 O O . PHE A 1 270 ? -4.096 3.562 22.261 1.00 94.81 270 PHE A O 1
ATOM 2207 N N . LEU A 1 271 ? -5.201 3.579 20.309 1.00 92.94 271 LEU A N 1
ATOM 2208 C CA . LEU A 1 271 ? -4.325 2.602 19.653 1.00 92.94 271 LEU A CA 1
ATOM 2209 C C . LEU A 1 271 ? -2.911 3.159 19.430 1.00 92.94 271 LEU A C 1
ATOM 2211 O O . LEU A 1 271 ? -1.941 2.415 19.548 1.00 92.94 271 LEU A O 1
ATOM 2215 N N . ASN A 1 272 ? -2.797 4.462 19.164 1.00 89.50 272 ASN A N 1
ATOM 2216 C CA . ASN A 1 272 ? -1.532 5.140 18.868 1.00 89.50 272 ASN A CA 1
ATOM 2217 C C . ASN A 1 272 ? -0.824 5.735 20.100 1.00 89.50 272 ASN A C 1
ATOM 2219 O O . ASN A 1 272 ? 0.249 6.322 19.958 1.00 89.50 272 ASN A O 1
ATOM 2223 N N . SER A 1 273 ? -1.403 5.614 21.295 1.00 89.69 273 SER A N 1
ATOM 2224 C CA . SER A 1 273 ? -0.851 6.160 22.540 1.00 89.69 273 SER A CA 1
ATOM 2225 C C . SER A 1 273 ? -0.682 5.084 23.616 1.00 89.69 273 SER A C 1
ATOM 2227 O O . SER A 1 273 ? -1.023 3.921 23.414 1.00 89.69 273 SER A O 1
ATOM 2229 N N . MET A 1 274 ? -0.161 5.480 24.780 1.00 87.56 274 MET A N 1
ATOM 2230 C CA . MET A 1 274 ? -0.136 4.651 25.993 1.00 87.56 274 MET A CA 1
ATOM 2231 C C . MET A 1 274 ? -1.369 4.877 26.883 1.00 87.56 274 MET A C 1
ATOM 2233 O O . MET A 1 274 ? -1.363 4.457 28.031 1.00 87.56 274 MET A O 1
ATOM 2237 N N . SER A 1 275 ? -2.426 5.528 26.377 1.00 88.69 275 SER A N 1
ATOM 2238 C CA . SER A 1 275 ? -3.625 5.812 27.175 1.00 88.69 275 SER A CA 1
ATOM 2239 C C . SER A 1 275 ? -4.237 4.529 27.755 1.00 88.69 275 SER A C 1
ATOM 2241 O O . SER A 1 275 ? -4.305 3.483 27.098 1.00 88.69 275 SER A O 1
ATOM 2243 N N . THR A 1 276 ? -4.694 4.634 28.998 1.00 88.06 276 THR A N 1
ATOM 2244 C CA . THR A 1 276 ? -5.437 3.607 29.736 1.00 88.06 276 THR A CA 1
ATOM 2245 C C . THR A 1 276 ? -6.920 3.964 29.871 1.00 88.06 276 THR A C 1
ATOM 2247 O O . THR A 1 276 ? -7.683 3.207 30.470 1.00 88.06 276 THR A O 1
ATOM 2250 N N . ASP A 1 277 ? -7.348 5.080 29.270 1.00 88.25 277 ASP A N 1
ATOM 2251 C CA . ASP A 1 277 ? -8.709 5.596 29.381 1.00 88.25 277 ASP A CA 1
ATOM 2252 C C . ASP A 1 277 ? -9.730 4.646 28.747 1.00 88.25 277 ASP A C 1
ATOM 2254 O O . ASP A 1 277 ? -9.472 3.982 27.736 1.00 88.25 277 ASP A O 1
ATOM 2258 N N . ALA A 1 278 ? -10.925 4.601 29.336 1.00 87.50 278 ALA A N 1
ATOM 2259 C CA . ALA A 1 278 ? -12.055 3.890 28.758 1.00 87.50 278 ALA A CA 1
ATOM 2260 C C . ALA A 1 278 ? -12.553 4.599 27.491 1.00 87.50 278 ALA A C 1
ATOM 2262 O O . ALA A 1 278 ? -12.694 5.823 27.452 1.00 87.50 278 ALA A O 1
ATOM 2263 N N . ILE A 1 279 ? -12.874 3.816 26.461 1.00 89.94 279 ILE A N 1
ATOM 2264 C CA . ILE A 1 279 ? -13.469 4.328 25.226 1.00 89.94 279 ILE A CA 1
ATOM 2265 C C . ILE A 1 279 ? -14.981 4.130 25.316 1.00 89.94 279 ILE A C 1
ATOM 2267 O O . ILE A 1 279 ? -15.486 3.020 25.169 1.00 89.94 279 ILE A O 1
ATOM 2271 N N . GLU A 1 280 ? -15.707 5.211 25.576 1.00 90.69 280 GLU A N 1
ATOM 2272 C CA . GLU A 1 280 ? -17.172 5.208 25.556 1.00 90.69 280 GLU A CA 1
ATOM 2273 C C . GLU A 1 280 ? -17.706 5.124 24.117 1.00 90.69 280 GLU A C 1
ATOM 2275 O O . GLU A 1 280 ? -17.186 5.794 23.219 1.00 90.69 280 GLU A O 1
ATOM 2280 N N . GLY A 1 281 ? -18.778 4.353 23.909 1.00 90.12 281 GLY A N 1
ATOM 2281 C CA . GLY A 1 281 ? -19.483 4.279 22.628 1.00 90.12 281 GLY A CA 1
ATOM 2282 C C . GLY A 1 281 ? -18.935 3.250 21.636 1.00 90.12 281 GLY A C 1
ATOM 2283 O O . GLY A 1 281 ? -19.260 3.340 20.453 1.00 90.12 281 GLY A O 1
ATOM 2284 N N . LEU A 1 282 ? -18.095 2.298 22.067 1.00 91.88 282 LEU A N 1
ATOM 2285 C CA . LEU A 1 282 ? -17.542 1.248 21.192 1.00 91.88 282 LEU A CA 1
ATOM 2286 C C . LEU A 1 282 ? -18.629 0.425 20.486 1.00 91.88 282 LEU A C 1
ATOM 2288 O O . LEU A 1 282 ? -18.415 -0.026 19.361 1.00 91.88 282 LEU A O 1
ATOM 2292 N N . GLU A 1 283 ? -19.800 0.271 21.103 1.00 92.00 283 GLU A N 1
ATOM 2293 C CA . GLU A 1 283 ? -20.955 -0.411 20.526 1.00 92.00 283 GLU A CA 1
ATOM 2294 C C . GLU A 1 283 ? -21.404 0.210 19.196 1.00 92.00 283 GLU A C 1
ATOM 2296 O O . GLU A 1 283 ? -21.806 -0.520 18.291 1.00 92.00 283 GLU A O 1
ATOM 2301 N N . LEU A 1 284 ? -21.218 1.525 19.022 1.00 92.56 284 LEU A N 1
ATOM 2302 C CA . LEU A 1 284 ? -21.561 2.242 17.790 1.00 92.56 284 LEU A CA 1
ATOM 2303 C C . LEU A 1 284 ? -20.716 1.792 16.593 1.00 92.56 284 LEU A C 1
ATOM 2305 O O . LEU A 1 284 ? -21.104 2.028 15.450 1.00 92.56 284 LEU A O 1
ATOM 2309 N N . LEU A 1 285 ? -19.555 1.167 16.822 1.00 91.81 285 LEU A N 1
ATOM 2310 C CA . LEU A 1 285 ? -18.688 0.666 15.751 1.00 91.81 285 LEU A CA 1
ATOM 2311 C C . LEU A 1 285 ? -19.189 -0.659 15.158 1.00 91.81 285 LEU A C 1
ATOM 2313 O O . LEU A 1 285 ? -18.763 -1.036 14.068 1.00 91.81 285 LEU A O 1
ATOM 2317 N N . ASN A 1 286 ? -20.117 -1.336 15.842 1.00 89.44 286 ASN A N 1
ATOM 2318 C CA . ASN A 1 286 ? -20.797 -2.538 15.357 1.00 89.44 286 ASN A CA 1
ATOM 2319 C C . ASN A 1 286 ? -22.082 -2.211 14.572 1.00 89.44 286 ASN A C 1
ATOM 2321 O O . ASN A 1 286 ? -22.930 -3.080 14.403 1.00 89.44 286 ASN A O 1
ATOM 2325 N N . GLU A 1 287 ? -22.238 -0.975 14.095 1.00 89.69 287 GLU A N 1
ATOM 2326 C CA . GLU A 1 287 ? -23.409 -0.536 13.335 1.00 89.69 287 GLU A CA 1
ATOM 2327 C C . GLU A 1 287 ? -23.033 -0.060 11.921 1.00 89.69 287 GLU A C 1
ATOM 2329 O O . GLU A 1 287 ? -21.950 0.485 11.673 1.00 89.69 287 GLU A O 1
ATOM 2334 N N . GLY A 1 288 ? -23.969 -0.214 10.982 1.00 87.88 288 GLY A N 1
ATOM 2335 C CA . GLY A 1 288 ? -23.867 0.338 9.631 1.00 87.88 288 GLY A CA 1
ATOM 2336 C C . GLY A 1 288 ? -22.733 -0.267 8.798 1.00 87.88 288 GLY A C 1
ATOM 2337 O O . GLY A 1 288 ? -22.450 -1.460 8.858 1.00 87.88 288 GLY A O 1
ATOM 2338 N N . GLU A 1 289 ? -22.079 0.561 7.981 1.00 86.94 289 GLU A N 1
ATOM 2339 C CA . GLU A 1 289 ? -21.037 0.102 7.050 1.00 86.94 289 GLU A CA 1
ATOM 2340 C C . GLU A 1 289 ? -19.707 -0.269 7.731 1.00 86.94 289 GLU A C 1
ATOM 2342 O O . GLU A 1 289 ? -18.861 -0.916 7.107 1.00 86.94 289 GLU A O 1
ATOM 2347 N N . LEU A 1 290 ? -19.513 0.118 8.996 1.00 88.88 290 LEU A N 1
ATOM 2348 C CA . LEU A 1 290 ? -18.301 -0.191 9.756 1.00 88.88 290 LEU A CA 1
ATOM 2349 C C . LEU A 1 290 ? -18.327 -1.605 10.355 1.00 88.88 290 LEU A C 1
ATOM 2351 O O . LEU A 1 290 ? -17.282 -2.251 10.430 1.00 88.88 290 LEU A O 1
ATOM 2355 N N . GLU A 1 291 ? -19.510 -2.114 10.711 1.00 91.44 291 GLU A N 1
ATOM 2356 C CA . GLU A 1 291 ? -19.701 -3.447 11.297 1.00 91.44 291 GLU A CA 1
ATOM 2357 C C . GLU A 1 291 ? -18.963 -4.568 10.536 1.00 91.44 291 GLU A C 1
ATOM 2359 O O . GLU A 1 291 ? -18.168 -5.281 11.159 1.00 91.44 291 GLU A O 1
ATOM 2364 N N . PRO A 1 292 ? -19.133 -4.742 9.206 1.00 90.75 292 PRO A N 1
ATOM 2365 C CA . PRO A 1 292 ? -18.449 -5.815 8.485 1.00 90.75 292 PRO A CA 1
ATOM 2366 C C . PRO A 1 292 ? -16.921 -5.663 8.482 1.00 90.75 292 PRO A C 1
ATOM 2368 O O . PRO A 1 292 ? -16.211 -6.669 8.424 1.00 90.75 292 PRO A O 1
ATOM 2371 N N . ILE A 1 293 ? -16.399 -4.433 8.565 1.00 89.31 293 ILE A N 1
ATOM 2372 C CA . ILE A 1 293 ? -14.954 -4.164 8.628 1.00 89.31 293 ILE A CA 1
ATOM 2373 C C . ILE A 1 293 ? -14.409 -4.599 9.990 1.00 89.31 293 ILE A C 1
ATOM 2375 O O . ILE A 1 293 ? -13.419 -5.331 10.048 1.00 89.31 293 ILE A O 1
ATOM 2379 N N . ILE A 1 294 ? -15.088 -4.215 11.076 1.00 92.75 294 ILE A N 1
ATOM 2380 C CA . ILE A 1 294 ? -14.719 -4.617 12.439 1.00 92.75 294 ILE A CA 1
ATOM 2381 C C . ILE A 1 294 ? -14.808 -6.133 12.584 1.00 92.75 294 ILE A C 1
ATOM 2383 O O . ILE A 1 294 ? -13.847 -6.754 13.021 1.00 92.75 294 ILE A O 1
ATOM 2387 N N . LYS A 1 295 ? -15.898 -6.758 12.131 1.00 92.75 295 LYS A N 1
ATOM 2388 C CA . LYS A 1 295 ? -16.075 -8.218 12.194 1.00 92.75 295 LYS A CA 1
ATOM 2389 C C . LYS A 1 295 ? -14.994 -8.971 11.421 1.00 92.75 295 LYS A C 1
ATOM 2391 O O . LYS A 1 295 ? -14.479 -9.979 11.902 1.00 92.75 295 LYS A O 1
ATOM 2396 N N . LYS A 1 296 ? -14.606 -8.478 10.241 1.00 90.88 296 LYS A N 1
ATOM 2397 C CA . LYS A 1 296 ? -13.489 -9.046 9.476 1.00 90.88 296 LYS A CA 1
ATOM 2398 C C . LYS A 1 296 ? -12.173 -8.953 10.250 1.00 90.88 296 LYS A C 1
ATOM 2400 O O . LYS A 1 296 ? -11.417 -9.924 10.270 1.00 90.88 296 LYS A O 1
ATOM 2405 N N . TRP A 1 297 ? -11.910 -7.810 10.883 1.00 92.75 297 TRP A N 1
ATOM 2406 C CA . TRP A 1 297 ? -10.738 -7.638 11.735 1.00 92.75 297 TRP A CA 1
ATOM 2407 C C . TRP A 1 297 ? -10.775 -8.575 12.952 1.00 92.75 297 TRP A C 1
ATOM 2409 O O . TRP A 1 297 ? -9.786 -9.255 13.196 1.00 92.75 297 TRP A O 1
ATOM 2419 N N . GLU A 1 298 ? -11.908 -8.699 13.649 1.00 95.00 298 GLU A N 1
ATOM 2420 C CA . GLU A 1 298 ? -12.063 -9.576 14.823 1.00 95.00 298 GLU A CA 1
ATOM 2421 C C . GLU A 1 298 ? -11.768 -11.045 14.490 1.00 95.00 298 GLU A C 1
ATOM 2423 O O . GLU A 1 298 ? -11.068 -11.731 15.235 1.00 95.00 298 GLU A O 1
ATOM 2428 N N . ILE A 1 299 ? -12.255 -11.521 13.337 1.00 93.62 299 ILE A N 1
ATOM 2429 C CA . ILE A 1 299 ? -11.977 -12.879 12.847 1.00 93.62 299 ILE A CA 1
ATOM 2430 C C . ILE A 1 299 ? -10.476 -13.072 12.619 1.00 93.62 299 ILE A C 1
ATOM 2432 O O . ILE A 1 299 ? -9.924 -14.095 13.011 1.00 93.62 299 ILE A O 1
ATOM 2436 N N . LYS A 1 300 ? -9.812 -12.101 11.985 1.00 91.00 300 LYS A N 1
ATOM 2437 C CA . LYS A 1 300 ? -8.380 -12.185 11.666 1.00 91.00 300 LYS A CA 1
ATOM 2438 C C . LYS A 1 300 ? -7.490 -12.043 12.901 1.00 91.00 300 LYS A C 1
ATOM 2440 O O . LYS A 1 300 ? -6.455 -12.695 12.976 1.00 91.00 300 LYS A O 1
ATOM 2445 N N . ALA A 1 301 ? -7.882 -11.191 13.842 1.00 92.69 301 ALA A N 1
ATOM 2446 C CA . ALA A 1 301 ? -7.179 -10.964 15.098 1.00 92.69 301 ALA A CA 1
ATOM 2447 C C . ALA A 1 301 ? -7.452 -12.061 16.141 1.00 92.69 301 ALA A C 1
ATOM 2449 O O . ALA A 1 301 ? -6.808 -12.068 17.187 1.00 92.69 301 ALA A O 1
ATOM 2450 N N . GLU A 1 302 ? -8.409 -12.955 15.869 1.00 95.44 302 GLU A N 1
ATOM 2451 C CA . GLU A 1 302 ? -8.865 -14.014 16.775 1.00 95.44 302 GLU A CA 1
ATOM 2452 C C . GLU A 1 302 ? -9.315 -13.471 18.150 1.00 95.44 302 GLU A C 1
ATOM 2454 O O . GLU A 1 302 ? -9.176 -14.122 19.185 1.00 95.44 302 GLU A O 1
ATOM 2459 N N . THR A 1 303 ? -9.879 -12.258 18.172 1.00 95.69 303 THR A N 1
ATOM 2460 C CA . THR A 1 303 ? -10.390 -11.584 19.377 1.00 95.69 303 THR A CA 1
ATOM 2461 C C . THR A 1 303 ? -11.525 -10.628 19.025 1.00 95.69 303 THR A C 1
ATOM 2463 O O . THR A 1 303 ? -11.539 -10.053 17.941 1.00 95.69 303 THR A O 1
ATOM 2466 N N . SER A 1 304 ? -12.457 -10.398 19.956 1.00 95.69 304 SER A N 1
ATOM 2467 C CA . SER A 1 304 ? -13.395 -9.277 19.832 1.00 95.69 304 SER A CA 1
ATOM 2468 C C . SER A 1 304 ? -12.695 -7.939 20.077 1.00 95.69 304 SER A C 1
ATOM 2470 O O . SER A 1 304 ? -11.671 -7.879 20.773 1.00 95.69 304 SER A O 1
ATOM 2472 N N . LEU A 1 305 ? -13.275 -6.861 19.545 1.00 95.31 305 LEU A N 1
ATOM 2473 C CA . LEU A 1 305 ? -12.805 -5.493 19.763 1.00 95.31 305 LEU A CA 1
ATOM 2474 C C . LEU A 1 305 ? -12.781 -5.149 21.254 1.00 95.31 305 LEU A C 1
ATOM 2476 O O . LEU A 1 305 ? -11.762 -4.697 21.766 1.00 95.31 305 LEU A O 1
ATOM 2480 N N . GLU A 1 306 ? -13.865 -5.438 21.970 1.00 94.19 306 GLU A N 1
ATOM 2481 C CA . GLU A 1 306 ? -13.975 -5.176 23.409 1.00 94.19 306 GLU A CA 1
ATOM 2482 C C . GLU A 1 306 ? -12.881 -5.892 24.214 1.00 94.19 306 GLU A C 1
ATOM 2484 O O . GLU A 1 306 ? -12.210 -5.275 25.047 1.00 94.19 306 GLU A O 1
ATOM 2489 N N . ASN A 1 307 ? -12.643 -7.177 23.925 1.00 94.81 307 ASN A N 1
ATOM 2490 C CA . ASN A 1 307 ? -11.607 -7.952 24.605 1.00 94.81 307 ASN A CA 1
ATOM 2491 C C . ASN A 1 307 ? -10.209 -7.421 24.283 1.00 94.81 307 ASN A C 1
ATOM 2493 O O . ASN A 1 307 ? -9.371 -7.327 25.180 1.00 94.81 307 ASN A O 1
ATOM 2497 N N . TYR A 1 308 ? -9.959 -7.038 23.029 1.00 95.69 308 TYR A N 1
ATOM 2498 C CA . TYR A 1 308 ? -8.673 -6.486 22.615 1.00 95.69 308 TYR A CA 1
ATOM 2499 C C . TYR A 1 308 ? -8.353 -5.170 23.331 1.00 95.69 308 TYR A C 1
ATOM 2501 O O . TYR A 1 308 ? -7.240 -5.002 23.842 1.00 95.69 308 TYR A O 1
ATOM 2509 N N . ILE A 1 309 ? -9.327 -4.257 23.420 1.00 95.12 309 ILE A N 1
ATOM 2510 C CA . ILE A 1 309 ? -9.169 -2.980 24.129 1.00 95.12 309 ILE A CA 1
ATOM 2511 C C . ILE A 1 309 ? -8.963 -3.223 25.623 1.00 95.12 309 ILE A C 1
ATOM 2513 O O . ILE A 1 309 ? -7.992 -2.716 26.188 1.00 95.12 309 ILE A O 1
ATOM 2517 N N . SER A 1 310 ? -9.790 -4.070 26.244 1.00 93.69 310 SER A N 1
ATOM 2518 C CA . SER A 1 310 ? -9.659 -4.404 27.667 1.00 93.69 310 SER A CA 1
ATOM 2519 C C . SER A 1 310 ? -8.302 -5.034 27.995 1.00 93.69 310 SER A C 1
ATOM 2521 O O . SER A 1 310 ? -7.668 -4.674 28.989 1.00 93.69 310 SER A O 1
ATOM 2523 N N . GLN A 1 311 ? -7.815 -5.955 27.158 1.00 94.00 311 GLN A N 1
ATOM 2524 C CA . GLN A 1 311 ? -6.520 -6.595 27.376 1.00 94.00 311 GLN A CA 1
ATOM 2525 C C . GLN A 1 311 ? -5.367 -5.611 27.169 1.00 94.00 311 GLN A C 1
ATOM 2527 O O . GLN A 1 311 ? -4.424 -5.600 27.958 1.00 94.00 311 GLN A O 1
ATOM 2532 N N . THR A 1 312 ? -5.454 -4.759 26.146 1.00 93.31 312 THR A N 1
ATOM 2533 C CA . THR A 1 312 ? -4.473 -3.691 25.908 1.00 93.31 312 THR A CA 1
ATOM 2534 C C . THR A 1 312 ? -4.372 -2.750 27.107 1.00 93.31 312 THR A C 1
ATOM 2536 O O . THR A 1 312 ? -3.266 -2.474 27.568 1.00 93.31 312 THR A O 1
ATOM 2539 N N . GLN A 1 313 ? -5.507 -2.308 27.658 1.00 93.38 313 GLN A N 1
ATOM 2540 C CA . GLN A 1 313 ? -5.549 -1.469 28.859 1.00 93.38 313 GLN A CA 1
ATOM 2541 C C . GLN A 1 313 ? -4.890 -2.158 30.056 1.00 93.38 313 GLN A C 1
ATOM 2543 O O . GLN A 1 313 ? -4.002 -1.580 30.677 1.00 93.38 313 GLN A O 1
ATOM 2548 N N . LYS A 1 314 ? -5.266 -3.412 30.346 1.00 92.75 314 LYS A N 1
ATOM 2549 C CA . LYS A 1 314 ? -4.674 -4.189 31.450 1.00 92.75 314 LYS A CA 1
ATOM 2550 C C . LYS A 1 314 ? -3.161 -4.328 31.308 1.00 92.75 314 LYS A C 1
ATOM 2552 O O . LYS A 1 314 ? -2.444 -4.161 32.287 1.00 92.75 314 LYS A O 1
ATOM 2557 N N . ASN A 1 315 ? -2.682 -4.608 30.096 1.00 91.56 315 ASN A N 1
ATOM 2558 C CA . ASN A 1 315 ? -1.253 -4.739 29.823 1.00 91.56 315 ASN A CA 1
ATOM 2559 C C . ASN A 1 315 ? -0.503 -3.415 30.038 1.00 91.56 315 ASN A C 1
ATOM 2561 O O . ASN A 1 315 ? 0.608 -3.435 30.556 1.00 91.56 315 ASN A O 1
ATOM 2565 N N . ARG A 1 316 ? -1.098 -2.276 29.654 1.00 93.25 316 ARG A N 1
ATOM 2566 C CA . ARG A 1 316 ? -0.508 -0.943 29.864 1.00 93.25 316 ARG A CA 1
ATOM 2567 C C . ARG A 1 316 ? -0.437 -0.583 31.349 1.00 93.25 316 ARG A C 1
ATOM 2569 O O . ARG A 1 316 ? 0.634 -0.212 31.808 1.00 93.25 316 ARG A O 1
ATOM 2576 N N . ILE A 1 317 ? -1.520 -0.798 32.100 1.00 90.00 317 ILE A N 1
ATOM 2577 C CA . ILE A 1 317 ? -1.558 -0.568 33.557 1.00 90.00 317 ILE A CA 1
ATOM 2578 C C . ILE A 1 317 ? -0.500 -1.423 34.269 1.00 90.00 317 ILE A C 1
ATOM 2580 O O . ILE A 1 317 ? 0.283 -0.909 35.058 1.00 90.00 317 ILE A O 1
ATOM 2584 N N . ALA A 1 318 ? -0.415 -2.716 33.940 1.00 89.06 318 ALA A N 1
ATOM 2585 C CA . ALA A 1 318 ? 0.579 -3.606 34.542 1.00 89.06 318 ALA A CA 1
ATOM 2586 C C . ALA A 1 318 ? 2.029 -3.182 34.231 1.00 89.06 318 ALA A C 1
ATOM 2588 O O . ALA A 1 318 ? 2.915 -3.358 35.064 1.00 89.06 318 ALA A O 1
ATOM 2589 N N . ALA A 1 319 ? 2.285 -2.623 33.043 1.00 86.75 319 ALA A N 1
ATOM 2590 C CA . ALA A 1 319 ? 3.604 -2.106 32.681 1.00 86.75 319 ALA A CA 1
ATOM 2591 C C . ALA A 1 319 ? 3.961 -0.812 33.439 1.00 86.75 319 ALA A C 1
ATOM 2593 O O . ALA A 1 319 ? 5.124 -0.616 33.785 1.00 86.75 319 ALA A O 1
ATOM 2594 N N . GLU A 1 320 ? 2.979 0.049 33.720 1.00 81.56 320 GLU A N 1
ATOM 2595 C CA . GLU A 1 320 ? 3.163 1.248 34.550 1.00 81.56 320 GLU A CA 1
ATOM 2596 C C . GLU A 1 320 ? 3.472 0.885 36.011 1.00 81.56 320 GLU A C 1
ATOM 2598 O O . GLU A 1 320 ? 4.386 1.459 36.602 1.00 81.56 320 GLU A O 1
ATOM 2603 N N . GLU A 1 321 ? 2.776 -0.111 36.571 1.00 76.38 321 GLU A N 1
ATOM 2604 C CA . GLU A 1 321 ? 3.031 -0.613 37.930 1.00 76.38 321 GLU A CA 1
ATOM 2605 C C . GLU A 1 321 ? 4.444 -1.208 38.066 1.00 76.38 321 GLU A C 1
ATOM 2607 O O . GLU A 1 321 ? 5.136 -0.936 39.044 1.00 76.38 321 GLU A O 1
ATOM 2612 N N . TYR A 1 322 ? 4.922 -1.945 37.058 1.00 66.56 322 TYR A N 1
ATOM 2613 C CA . TYR A 1 322 ? 6.257 -2.558 37.086 1.00 66.56 322 TYR A CA 1
ATOM 2614 C C . TYR A 1 322 ? 7.399 -1.527 37.031 1.00 66.56 322 TYR A C 1
ATOM 2616 O O . TYR A 1 322 ? 8.458 -1.743 37.614 1.00 66.56 322 TYR A O 1
ATOM 2624 N N . HIS A 1 323 ? 7.195 -0.387 36.362 1.00 58.28 323 HIS A N 1
ATOM 2625 C CA . HIS A 1 323 ? 8.172 0.707 36.340 1.00 58.28 323 HIS A CA 1
ATOM 2626 C C . HIS A 1 323 ? 8.189 1.542 37.629 1.00 58.28 323 HIS A C 1
ATOM 2628 O O . HIS A 1 323 ? 9.184 2.207 37.896 1.00 58.28 323 HIS A O 1
ATOM 2634 N N . SER A 1 324 ? 7.130 1.487 38.441 1.00 57.25 324 SER A N 1
ATOM 2635 C CA . SER A 1 324 ? 7.059 2.177 39.735 1.00 57.25 324 SER A CA 1
ATOM 2636 C C . SER A 1 324 ? 7.863 1.483 40.844 1.00 57.25 324 SER A C 1
ATOM 2638 O O . SER A 1 324 ? 8.221 2.143 41.819 1.00 57.25 324 SER A O 1
ATOM 2640 N N . ASP A 1 325 ? 8.127 0.178 40.735 1.00 53.34 325 ASP A N 1
ATOM 2641 C CA . ASP A 1 325 ? 8.789 -0.600 41.796 1.00 53.34 325 ASP A CA 1
ATOM 2642 C C . ASP A 1 325 ? 10.330 -0.597 41.694 1.00 53.34 325 ASP A C 1
ATOM 2644 O O . ASP A 1 325 ? 11.015 -0.766 42.706 1.00 53.34 325 ASP A O 1
ATOM 2648 N N . ASP A 1 326 ? 10.898 -0.351 40.508 1.00 50.84 326 ASP A N 1
ATOM 2649 C CA . ASP A 1 326 ? 12.359 -0.337 40.296 1.00 50.84 326 ASP A CA 1
ATOM 2650 C C . ASP A 1 326 ? 13.040 0.968 40.763 1.00 50.84 326 ASP A C 1
ATOM 2652 O O . ASP A 1 326 ? 14.243 0.978 41.034 1.00 50.84 326 ASP A O 1
ATOM 2656 N N . ASP A 1 327 ? 12.282 2.047 40.987 1.00 50.97 327 ASP A N 1
ATOM 2657 C CA . ASP A 1 327 ? 12.800 3.302 41.560 1.00 50.97 327 ASP A CA 1
ATOM 2658 C C . ASP A 1 327 ? 13.117 3.194 43.073 1.00 50.97 327 ASP A C 1
ATOM 2660 O O . ASP A 1 327 ? 13.571 4.154 43.705 1.00 50.97 327 ASP A O 1
ATOM 2664 N N . HIS A 1 328 ? 12.928 2.016 43.683 1.00 49.94 328 HIS A N 1
ATOM 2665 C CA . HIS A 1 328 ? 13.186 1.773 45.106 1.00 49.94 328 HIS A CA 1
ATOM 2666 C C . HIS A 1 328 ? 14.516 1.066 45.436 1.00 49.94 328 HIS A C 1
ATOM 2668 O O . HIS A 1 328 ? 14.786 0.828 46.617 1.00 49.94 328 HIS A O 1
ATOM 2674 N N . TYR A 1 329 ? 15.398 0.814 44.457 1.00 49.06 329 TYR A N 1
ATOM 2675 C CA . TYR A 1 329 ? 16.688 0.130 44.682 1.00 49.06 329 TYR A CA 1
ATOM 2676 C C . TYR A 1 329 ? 17.970 0.948 44.424 1.00 49.06 329 TYR A C 1
ATOM 2678 O O . TYR A 1 329 ? 19.052 0.373 44.349 1.00 49.06 329 TYR A O 1
ATOM 2686 N N . GLU A 1 330 ? 17.916 2.283 44.435 1.00 45.47 330 GLU A N 1
ATOM 2687 C CA . GLU A 1 330 ? 19.121 3.125 44.570 1.00 45.47 330 GLU A CA 1
ATOM 2688 C C . GLU A 1 330 ? 19.053 4.029 45.808 1.00 45.47 330 GLU A C 1
ATOM 2690 O O . GLU A 1 330 ? 18.970 5.247 45.711 1.00 45.47 330 GLU A O 1
ATOM 2695 N N . ASN A 1 331 ? 19.068 3.434 47.006 1.00 45.69 331 ASN A N 1
ATOM 2696 C CA . ASN A 1 331 ? 19.622 4.068 48.215 1.00 45.69 331 ASN A CA 1
ATOM 2697 C C . ASN A 1 331 ? 19.608 3.102 49.405 1.00 45.69 331 ASN A C 1
ATOM 2699 O O . ASN A 1 331 ? 18.872 3.273 50.374 1.00 45.69 331 ASN A O 1
ATOM 2703 N N . SER A 1 332 ? 20.457 2.078 49.384 1.00 43.12 332 SER A N 1
ATOM 2704 C CA . SER A 1 332 ? 20.979 1.555 50.648 1.00 43.12 332 SER A CA 1
ATOM 2705 C C . SER A 1 332 ? 22.286 0.793 50.459 1.00 43.12 332 SER A C 1
ATOM 2707 O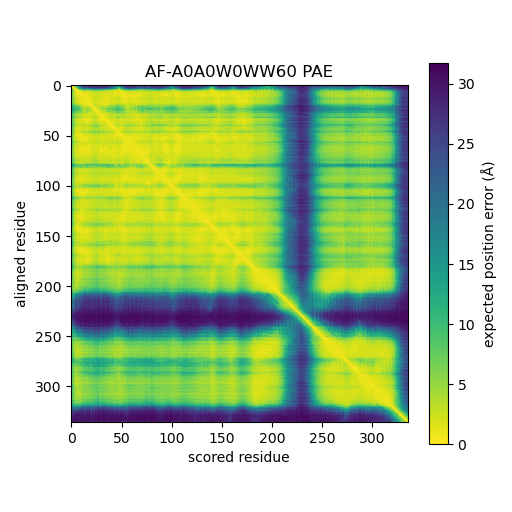 O . SER A 1 332 ? 22.380 -0.173 49.714 1.00 43.12 332 SER A O 1
ATOM 2709 N N . SER A 1 333 ? 23.277 1.232 51.237 1.00 42.75 333 SER A N 1
ATOM 2710 C CA . SER A 1 333 ? 24.553 0.582 51.555 1.00 42.75 333 SER A CA 1
ATOM 2711 C C . SER A 1 333 ? 25.641 0.540 50.475 1.00 42.75 333 SER A C 1
ATOM 2713 O O . SER A 1 333 ? 25.729 -0.396 49.701 1.00 42.75 333 SER A O 1
ATOM 2715 N N . PHE A 1 334 ? 26.569 1.502 50.541 1.00 36.84 334 PHE A N 1
ATOM 2716 C CA . PHE A 1 334 ? 27.988 1.193 50.780 1.00 36.84 334 PHE A CA 1
ATOM 2717 C C . PHE A 1 334 ? 28.683 2.408 51.430 1.00 36.84 334 PHE A C 1
ATOM 2719 O O . PHE A 1 334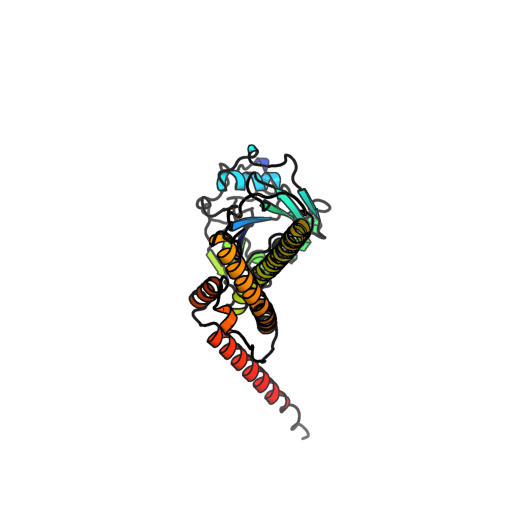 ? 29.372 3.201 50.798 1.00 36.84 334 PHE A O 1
ATOM 2726 N N . LEU A 1 335 ? 28.452 2.562 52.737 1.00 38.22 335 LEU A N 1
ATOM 2727 C CA . LEU A 1 335 ? 29.428 3.123 53.670 1.00 38.22 335 LEU A CA 1
ATOM 2728 C C . LEU A 1 335 ? 29.794 1.978 54.615 1.00 38.22 335 LEU A C 1
ATOM 2730 O O . LEU A 1 335 ? 28.926 1.465 55.323 1.00 38.22 335 LEU A O 1
ATOM 2734 N N . GLY A 1 336 ? 31.059 1.572 54.563 1.00 36.72 336 GLY A N 1
ATOM 2735 C CA . GLY A 1 336 ? 31.659 0.492 55.340 1.00 36.72 336 GLY A CA 1
ATOM 2736 C C . GLY A 1 336 ? 33.076 0.251 54.868 1.00 36.72 336 GLY A C 1
ATOM 2737 O O . GLY A 1 336 ? 33.219 -0.539 53.912 1.00 36.72 336 GLY A O 1
#

Sequence (336 aa):
MRQSYTIVDIYDFDLTIAEKHTAKSPSAYAPEDNTKSGLKGQVVHEGNRFSAVATFHQDPKYVLSYFLPLLGLTEQDLQTAEPEIELFDHHQFTKFYFKGCPQPFIVATPRLDNYEKNRDFIWRNGKNLMLTSLKEAIPSSEYHYYDDTERCYTQAYLLNFLYCYHVDGTRPDFYVKDKRQLGPGIELANYLNCYLVYAQEKLKTLRKEDSMSQLGESLRALSIYNTSEGKEKEKELEPSSELVVEAKEASQESSLLAKQIPVIIKLIEFLNSMSTDAIEGLELLNEGELEPIIKKWEIKAETSLENYISQTQKNRIAAEEYHSDDDHYENSSFLG

Secondary structure (DSSP, 8-state):
---S--EEEEE--TTTTBSS--TT-GGG--HHHHBPBT-TTTS--BTTEEEEEE-S-S-HHHHHHHHHHHTT--GGGBS-SS-EEEE-SSEEEEEEPBTT-SS-EEEEEE-STTHHHHHHHHHHTTTHHHHHHHHHHS--SEEEEEES-HHHHHHHTTSTTEEEEEE-TT-SB--EEEEEPPPHHHHHHHHHHHHHHHHHHHHHHHHHHHHHHHHHHHHHHHHHTT--S-----------HHHHHHHHHHHHHHHHHHHHHHHHHHHHHHHHS------TTGGGGGSTTTHHHHHHHHHHHTS-HHHHHHHHHHHHHHHHHHHHHGGGSSSS----

Foldseek 3Di:
DPPLAAEEEEEEQALQQFLHDCQVPVVVDALVRTGFPPLQPVAEPDDRYHYEYQYQHPDVVSSVRNVQVSHVHDPVQWPDPAFDWADDPFKIWTWTDGPPHPGTHIYIHTDPVVSVVSSVVCLVQLVVVVVVVVCVRDQHLAYEYEDQDPSSQVSCVVVLGYWGFHFPSNDSHTDGPDTDDHALLSSLLSSLVSNLVVLVVLLVVLVVVVVVVVVVVVVVVVVVVVDDDDDDDDPPPDPPVVVVVVNVVSVVSSVLSVLVNVLSVVSSVVSVDLDLDDRPPVVSCCDDPNVVVQVVSCVVNVHHPVVVSVVSSVVSVVVVVVVVVVVPPPDDDDDD